Protein AF-A0A1E5SS23-F1 (afdb_monomer_lite)

Foldseek 3Di:
DPVVVVVVVVVVVVVVVVVVVVVVVVVVVVVVVVVLVVVLLVLLVVVLVQLVVQLVLLVVQLVLLVLLLVLLVQLLVCLVPPVVPQVSNLVSVCSNPVDNDAGDGDCVSVVVCVVVVSLVVNPPPVLSVLSCCLVVPLSVVLRVLSVVLVVLVVVLVVVCVVQADPVVSTGDPDDPPRSPVVSVSSVVSSVSSVVNSVSSVVSSVSSVVSSVVSVVVSVVD

Secondary structure (DSSP, 8-state):
--HHHHHHHHHHHHHHHHHHHHHHHHHHHHHHHHHHHHHHHHHHHHHHHHHHHHHHHHHHHHHHHHHHHHHHHHHHHHHHH-TT-HHHHHHHHHHHTT---------HHHHHHHHTSGGGG-S-HHHHHHHHHIIIIIIHHHHHHHHHHHHHHHHHHHHGGGTEETTTTEE----TTSHHHHHHHHHHHHHHHHHHHHHHHHHHHHHHHHHHHHHHHHHT-

pLDDT: mean 92.67, std 8.96, range [49.31, 98.75]

Sequence (221 aa):
MKSTKYLKYAVGEIFLVVIGILIALSINNWNTKNQFSKWEKQYLIDLENELSANLEQLQEVDSIQSLVGESLERTIAVLENDPENINELNLNYQIVQSQNPTFFPTSGVYETSLASGKIEEIKNNKLKYEIMNLYNRYFERTMYNGEVLDGVVEKIDWDILIYWDSRTQKFKPLKKAYGSELIKLMNYHLEQNQVYTQIVKTNITKLIELKSSVDQELNNT

Structure (mmCIF, N/CA/C/O backbone):
data_AF-A0A1E5SS23-F1
#
_entry.id   AF-A0A1E5SS23-F1
#
loop_
_atom_site.group_PDB
_atom_site.id
_atom_site.type_symbol
_atom_site.label_atom_id
_atom_site.label_alt_id
_atom_site.label_comp_id
_atom_site.label_asym_id
_atom_site.label_entity_id
_atom_site.label_seq_id
_atom_site.pdbx_PDB_ins_code
_atom_site.Cartn_x
_atom_site.Cartn_y
_atom_site.Cartn_z
_atom_site.occupancy
_atom_site.B_iso_or_equiv
_atom_site.auth_seq_id
_atom_site.auth_comp_id
_atom_site.auth_asym_id
_atom_site.auth_atom_id
_atom_site.pdbx_PDB_model_num
ATOM 1 N N . MET A 1 1 ? -64.565 6.644 52.091 1.00 50.31 1 MET A N 1
ATOM 2 C CA . MET A 1 1 ? -63.279 6.977 51.429 1.00 50.31 1 MET A CA 1
ATOM 3 C C . MET A 1 1 ? -62.298 5.807 51.566 1.00 50.31 1 MET A C 1
ATOM 5 O O . MET A 1 1 ? -61.609 5.714 52.569 1.00 50.31 1 MET A O 1
ATOM 9 N N . LYS A 1 2 ? -62.269 4.867 50.609 1.00 55.84 2 LYS A N 1
ATOM 10 C CA . LYS A 1 2 ? -61.259 3.778 50.542 1.00 55.84 2 LYS A CA 1
ATOM 11 C C . LYS A 1 2 ? -60.450 3.791 49.229 1.00 55.84 2 LYS A C 1
ATOM 13 O O . LYS A 1 2 ? -59.341 3.276 49.204 1.00 55.84 2 LYS A O 1
ATOM 18 N N . SER A 1 3 ? -60.952 4.457 48.184 1.00 61.38 3 SER A N 1
ATOM 19 C CA . SER A 1 3 ? -60.354 4.499 46.837 1.00 61.38 3 SER A CA 1
ATOM 20 C C . SER A 1 3 ? -59.002 5.238 46.771 1.00 61.38 3 SER A C 1
ATOM 22 O O . SER A 1 3 ? -58.051 4.755 46.164 1.00 61.38 3 SER A O 1
ATOM 24 N N . THR A 1 4 ? -58.842 6.348 47.498 1.00 66.94 4 THR A N 1
ATOM 25 C CA . THR A 1 4 ? -57.622 7.180 47.442 1.00 66.94 4 THR A CA 1
ATOM 26 C C . THR A 1 4 ? -56.384 6.514 48.045 1.00 66.94 4 THR A C 1
ATOM 28 O O . THR A 1 4 ? -55.263 6.906 47.732 1.00 66.94 4 THR A O 1
ATOM 31 N N . LYS A 1 5 ? -56.566 5.525 48.931 1.00 69.44 5 LYS A N 1
ATOM 32 C CA . LYS A 1 5 ? -55.454 4.821 49.581 1.00 69.44 5 LYS A CA 1
ATOM 33 C C . LYS A 1 5 ? -54.834 3.803 48.621 1.00 69.44 5 LYS A C 1
ATOM 35 O O . LYS A 1 5 ? -53.626 3.821 48.434 1.00 69.44 5 LYS A O 1
ATOM 40 N N . TYR A 1 6 ? -55.663 3.006 47.943 1.00 72.50 6 TYR A N 1
ATOM 41 C CA . TYR A 1 6 ? -55.221 2.038 46.931 1.00 72.50 6 TYR A CA 1
ATOM 42 C C . TYR A 1 6 ? -54.548 2.703 45.727 1.00 72.50 6 TYR A C 1
ATOM 44 O O . TYR A 1 6 ? -53.537 2.205 45.246 1.00 72.50 6 TYR A O 1
ATOM 52 N N . LEU A 1 7 ? -55.043 3.866 45.298 1.00 76.56 7 LEU A N 1
ATOM 53 C CA . LEU A 1 7 ? -54.474 4.598 44.164 1.00 76.56 7 LEU A CA 1
ATOM 54 C C . LEU A 1 7 ? -53.051 5.114 44.456 1.00 76.56 7 LEU A C 1
ATOM 56 O O . LEU A 1 7 ? -52.183 5.039 43.595 1.00 76.56 7 LEU A O 1
ATOM 60 N N . LYS A 1 8 ? -52.772 5.552 45.693 1.00 78.25 8 LYS A N 1
ATOM 61 C CA . LYS A 1 8 ? -51.415 5.942 46.123 1.00 78.25 8 LYS A CA 1
ATOM 62 C C . LYS A 1 8 ? -50.448 4.757 46.168 1.00 78.25 8 LYS A C 1
ATOM 64 O O . LYS A 1 8 ? -49.295 4.913 45.780 1.00 78.25 8 LYS A O 1
ATOM 69 N N . TYR A 1 9 ? -50.911 3.593 46.624 1.00 81.81 9 TYR A N 1
ATOM 70 C CA . TYR A 1 9 ? -50.083 2.384 46.661 1.00 81.81 9 TYR A CA 1
ATOM 71 C C . TYR A 1 9 ? -49.762 1.867 45.253 1.00 81.81 9 TYR A C 1
ATOM 73 O O . TYR A 1 9 ? -48.598 1.613 44.968 1.00 81.81 9 TYR A O 1
ATOM 81 N N . ALA A 1 10 ? -50.751 1.813 44.355 1.00 84.38 10 ALA A N 1
ATOM 82 C CA . ALA A 1 10 ? -50.545 1.383 42.970 1.00 84.38 10 ALA A CA 1
ATOM 83 C C . ALA A 1 10 ? -49.594 2.317 42.197 1.00 84.38 10 ALA A C 1
ATOM 85 O O . ALA A 1 10 ? -48.740 1.856 41.446 1.00 84.38 10 ALA A O 1
ATOM 86 N N . VAL A 1 11 ? -49.687 3.635 42.416 1.00 88.62 11 VAL A N 1
ATOM 87 C CA . VAL A 1 11 ? -48.742 4.601 41.830 1.00 88.62 11 VAL A CA 1
ATOM 88 C C . VAL A 1 11 ? -47.326 4.375 42.368 1.00 88.62 11 VAL A C 1
ATOM 90 O O . VAL A 1 11 ? -46.385 4.345 41.583 1.00 88.62 11 VAL A O 1
ATOM 93 N N . GLY A 1 12 ? -47.161 4.162 43.678 1.00 91.38 12 GLY A N 1
ATOM 94 C CA . GLY A 1 12 ? -45.852 3.867 44.273 1.00 91.38 12 GLY A CA 1
ATOM 95 C C . GLY A 1 12 ? -45.203 2.596 43.716 1.00 91.38 12 GLY A C 1
ATOM 96 O O . GLY A 1 12 ? -44.005 2.592 43.443 1.00 91.38 12 GLY A O 1
ATOM 97 N N . GLU A 1 13 ? -45.994 1.547 43.488 1.00 92.50 13 GLU A N 1
ATOM 98 C CA . GLU A 1 13 ? -45.530 0.291 42.890 1.00 92.50 13 GLU A CA 1
ATOM 99 C C . GLU A 1 13 ? -45.079 0.479 41.435 1.00 92.50 13 GLU A C 1
ATOM 101 O O . GLU A 1 13 ? -43.981 0.060 41.077 1.00 92.50 13 GLU A O 1
ATOM 106 N N . ILE A 1 14 ? -45.853 1.206 40.621 1.00 93.06 14 ILE A N 1
ATOM 107 C CA . ILE A 1 14 ? -45.460 1.548 39.244 1.00 93.06 14 ILE A CA 1
ATOM 108 C C . ILE A 1 14 ? -44.160 2.363 39.234 1.00 93.06 14 ILE A C 1
ATOM 110 O O . ILE A 1 14 ? -43.257 2.062 38.456 1.00 93.06 14 ILE A O 1
ATOM 114 N N . PHE A 1 15 ? -44.022 3.361 40.113 1.00 93.94 15 PHE A N 1
ATOM 115 C CA . PHE A 1 15 ? -42.790 4.151 40.219 1.00 93.94 15 PHE A CA 1
ATOM 116 C C . PHE A 1 15 ? -41.575 3.291 40.592 1.00 93.94 15 PHE A C 1
ATOM 118 O O . PHE A 1 15 ? -40.513 3.452 39.992 1.00 93.94 15 PHE A O 1
ATOM 125 N N . LEU A 1 16 ? -41.722 2.359 41.538 1.00 94.44 16 LEU A N 1
ATOM 126 C CA . LEU A 1 16 ? -40.650 1.432 41.917 1.00 94.44 16 LEU A CA 1
ATOM 127 C C . LEU A 1 16 ? -40.257 0.504 40.762 1.00 94.44 16 LEU A C 1
ATOM 129 O O . LEU A 1 16 ? -39.066 0.311 40.519 1.00 94.44 16 LEU A O 1
ATOM 133 N N . VAL A 1 17 ? -41.234 -0.021 40.016 1.00 95.06 17 VAL A N 1
ATOM 134 C CA . VAL A 1 17 ? -40.984 -0.847 38.825 1.00 95.06 17 VAL A CA 1
ATOM 135 C C . VAL A 1 17 ? -40.246 -0.046 37.750 1.00 95.06 17 VAL A C 1
ATOM 137 O O . VAL A 1 17 ? -39.250 -0.523 37.208 1.00 95.06 17 VAL A O 1
ATOM 140 N N . VAL A 1 18 ? -40.674 1.189 37.475 1.00 95.88 18 VAL A N 1
ATOM 141 C CA . VAL A 1 18 ? -40.021 2.068 36.491 1.00 95.88 18 VAL A CA 1
ATOM 142 C C . VAL A 1 18 ? -38.577 2.369 36.896 1.00 95.88 18 VAL A C 1
ATOM 144 O O . VAL A 1 18 ? -37.681 2.243 36.065 1.00 95.88 18 VAL A O 1
ATOM 147 N N . ILE A 1 19 ? -38.318 2.699 38.165 1.00 96.69 19 ILE A N 1
ATOM 148 C CA . ILE A 1 19 ? -36.952 2.915 38.670 1.00 96.69 19 ILE A CA 1
ATOM 149 C C . ILE A 1 19 ? -36.109 1.642 38.515 1.00 96.69 19 ILE A C 1
ATOM 151 O O . ILE A 1 19 ? -34.970 1.722 38.056 1.00 96.69 19 ILE A O 1
ATOM 155 N N . GLY A 1 20 ? -36.669 0.471 38.832 1.00 95.88 20 GLY A N 1
ATOM 156 C CA . GLY A 1 20 ? -35.995 -0.814 38.644 1.00 95.88 20 GLY A CA 1
ATOM 157 C C . GLY A 1 20 ? -35.582 -1.058 37.190 1.00 95.88 20 GLY A C 1
ATOM 158 O O . GLY A 1 20 ? -34.427 -1.393 36.926 1.00 95.88 20 GLY A O 1
ATOM 159 N N . ILE A 1 21 ? -36.490 -0.813 36.238 1.00 95.75 21 ILE A N 1
ATOM 160 C CA . ILE A 1 21 ? -36.216 -0.938 34.798 1.00 95.75 21 ILE A CA 1
ATOM 161 C C . ILE A 1 21 ? -35.135 0.059 34.358 1.00 95.75 21 ILE A C 1
ATOM 163 O O . ILE A 1 21 ? -34.208 -0.319 33.645 1.00 95.75 21 ILE A O 1
ATOM 167 N N . LEU A 1 22 ? -35.210 1.317 34.799 1.00 96.38 22 LEU A N 1
ATOM 168 C CA . LEU A 1 22 ? -34.230 2.346 34.438 1.00 96.38 22 LEU A CA 1
ATOM 169 C C . LEU A 1 22 ? -32.829 2.030 34.975 1.00 96.38 22 LEU A C 1
ATOM 171 O O . LEU A 1 22 ? -31.845 2.222 34.258 1.00 96.38 22 LEU A O 1
ATOM 175 N N . ILE A 1 23 ? -32.720 1.515 36.202 1.00 94.56 23 ILE A N 1
ATOM 176 C CA . ILE A 1 23 ? -31.440 1.077 36.774 1.00 94.56 23 ILE A CA 1
ATOM 177 C C . ILE A 1 23 ? -30.891 -0.115 35.983 1.00 94.56 23 ILE A C 1
ATOM 179 O O . ILE A 1 23 ? -29.721 -0.099 35.600 1.00 94.56 23 ILE A O 1
ATOM 183 N N . ALA A 1 24 ? -31.727 -1.112 35.679 1.00 94.00 24 ALA A N 1
ATOM 184 C CA . ALA A 1 24 ? -31.321 -2.275 34.890 1.00 94.00 24 ALA A CA 1
ATOM 185 C C . ALA A 1 24 ? -30.809 -1.872 33.494 1.00 94.00 24 ALA A C 1
ATOM 187 O O . ALA A 1 24 ? -29.728 -2.298 33.084 1.00 94.00 24 ALA A O 1
ATOM 188 N N . LEU A 1 25 ? -31.532 -0.986 32.800 1.00 94.06 25 LEU A N 1
ATOM 189 C CA . LEU A 1 25 ? -31.106 -0.421 31.517 1.00 94.06 25 LEU A CA 1
ATOM 190 C C . LEU A 1 25 ? -29.797 0.367 31.645 1.00 94.06 25 LEU A C 1
ATOM 192 O O . LEU A 1 25 ? -28.920 0.246 30.793 1.00 94.06 25 LEU A O 1
ATOM 196 N N . SER A 1 26 ? -29.628 1.137 32.720 1.00 89.81 26 SER A N 1
ATOM 197 C CA . SER A 1 26 ? -28.411 1.926 32.952 1.00 89.81 26 SER A CA 1
ATOM 198 C C . SER A 1 26 ? -27.180 1.041 33.159 1.00 89.81 26 SER A C 1
ATOM 200 O O . SER A 1 26 ? -26.135 1.299 32.561 1.00 89.81 26 SER A O 1
ATOM 202 N N . ILE A 1 27 ? -27.303 -0.030 33.949 1.00 92.81 27 ILE A N 1
ATOM 203 C CA . ILE A 1 27 ? -26.227 -1.009 34.164 1.00 92.81 27 ILE A CA 1
ATOM 204 C C . ILE A 1 27 ? -25.881 -1.719 32.851 1.00 92.81 27 ILE A C 1
ATOM 206 O O . ILE A 1 27 ? -24.702 -1.845 32.514 1.00 92.81 27 ILE A O 1
ATOM 210 N N . ASN A 1 28 ? -26.892 -2.130 32.079 1.00 92.38 28 ASN A N 1
ATOM 211 C CA . ASN A 1 28 ? -26.683 -2.771 30.782 1.00 92.38 28 ASN A CA 1
ATOM 212 C C . ASN A 1 28 ? -25.947 -1.847 29.795 1.00 92.38 28 ASN A C 1
ATOM 214 O O . ASN A 1 28 ? -24.981 -2.258 29.149 1.00 92.38 28 ASN A O 1
ATOM 218 N N . ASN A 1 29 ? -26.346 -0.574 29.734 1.00 91.88 29 ASN A N 1
ATOM 219 C CA . ASN A 1 29 ? -25.702 0.431 28.890 1.00 91.88 29 ASN A CA 1
ATOM 220 C C . ASN A 1 29 ? -24.248 0.689 29.312 1.00 91.88 29 ASN A C 1
ATOM 222 O O . ASN A 1 29 ? -23.375 0.821 28.455 1.00 91.88 29 ASN A O 1
ATOM 226 N N . TRP A 1 30 ? -23.964 0.742 30.616 1.00 92.56 30 TRP A N 1
ATOM 227 C CA . TRP A 1 30 ? -22.599 0.908 31.124 1.00 92.56 30 TRP A CA 1
ATOM 228 C C . TRP A 1 30 ? -21.707 -0.293 30.789 1.00 92.56 30 TRP A C 1
ATOM 230 O O . TRP A 1 30 ? -20.603 -0.113 30.275 1.00 92.56 30 TRP A O 1
ATOM 240 N N . ASN A 1 31 ? -22.199 -1.517 31.003 1.00 92.25 31 ASN A N 1
ATOM 241 C CA . ASN A 1 31 ? -21.464 -2.731 30.650 1.00 92.25 31 ASN A CA 1
ATOM 242 C C . ASN A 1 31 ? -21.162 -2.790 29.142 1.00 92.25 31 ASN A C 1
ATOM 244 O O . ASN A 1 31 ? -20.026 -3.050 28.753 1.00 92.25 31 ASN A O 1
ATOM 248 N N . THR A 1 32 ? -22.147 -2.460 28.300 1.00 91.06 32 THR A N 1
ATOM 249 C CA . THR A 1 32 ? -21.983 -2.410 26.836 1.00 91.06 32 THR A CA 1
ATOM 250 C C . THR A 1 32 ? -20.915 -1.392 26.426 1.00 91.06 32 THR A C 1
ATOM 252 O O . THR A 1 32 ? -20.002 -1.723 25.674 1.00 91.06 32 THR A O 1
ATOM 255 N N . LYS A 1 33 ? -20.944 -0.175 26.990 1.00 90.00 33 LYS A N 1
ATOM 256 C CA . LYS A 1 33 ? -19.921 0.858 26.730 1.00 90.00 33 LYS A CA 1
ATOM 257 C C . LYS A 1 33 ? -18.514 0.426 27.144 1.00 90.00 33 LYS A C 1
ATOM 259 O O . LYS A 1 33 ? -17.547 0.731 26.444 1.00 90.00 33 LYS A O 1
ATOM 264 N N . ASN A 1 34 ? -18.385 -0.284 28.264 1.00 91.75 34 ASN A N 1
ATOM 265 C CA . ASN A 1 34 ? -17.098 -0.810 28.718 1.00 91.75 34 ASN A CA 1
ATOM 266 C C . ASN A 1 34 ? -16.566 -1.909 27.794 1.00 91.75 34 ASN A C 1
ATOM 268 O O . ASN A 1 34 ? -15.377 -1.921 27.485 1.00 91.75 34 ASN A O 1
ATOM 272 N N . GLN A 1 35 ? -17.429 -2.825 27.350 1.00 93.44 35 GLN A N 1
ATOM 273 C CA . GLN A 1 35 ? -17.055 -3.869 26.393 1.00 93.44 35 GLN A CA 1
ATOM 274 C C . GLN A 1 35 ? -16.619 -3.264 25.058 1.00 93.44 35 GLN A C 1
ATOM 276 O O . GLN A 1 35 ? -15.577 -3.651 24.533 1.00 93.44 35 GLN A O 1
ATOM 281 N N . PHE A 1 36 ? -17.358 -2.268 24.564 1.00 94.06 36 PHE A N 1
ATOM 282 C CA . PHE A 1 36 ? -16.999 -1.559 23.343 1.00 94.06 36 PHE A CA 1
ATOM 283 C C . PHE A 1 36 ? -15.650 -0.846 23.467 1.00 94.06 36 PHE A C 1
ATOM 285 O O . PHE A 1 36 ? -14.795 -1.003 22.609 1.00 94.06 36 PHE A O 1
ATOM 292 N N . SER A 1 37 ? -15.407 -0.137 24.573 1.00 93.25 37 SER A N 1
ATOM 293 C CA . SER A 1 37 ? -14.143 0.592 24.768 1.00 93.25 37 SER A CA 1
ATOM 294 C C . SER A 1 37 ? -12.928 -0.347 24.825 1.00 93.25 37 SER A C 1
ATOM 296 O O . SER A 1 37 ? -11.851 0.003 24.354 1.00 93.25 37 SER A O 1
ATOM 298 N N . LYS A 1 38 ? -13.094 -1.564 25.364 1.00 95.25 38 LYS A N 1
ATOM 299 C CA . LYS A 1 38 ? -12.054 -2.606 25.314 1.00 95.25 38 LYS A CA 1
ATOM 300 C C . LYS A 1 38 ? -11.824 -3.119 23.894 1.00 95.25 38 LYS A C 1
ATOM 302 O O . LYS A 1 38 ? -10.678 -3.328 23.514 1.00 95.25 38 LYS A O 1
ATOM 307 N N . TRP A 1 39 ? -12.901 -3.327 23.137 1.00 96.38 39 TRP A N 1
ATOM 308 C CA . TRP A 1 39 ? -12.806 -3.722 21.735 1.00 96.38 39 TRP A CA 1
ATOM 309 C C . TRP A 1 39 ? -12.114 -2.643 20.896 1.00 96.38 39 TRP A C 1
ATOM 311 O O . TRP A 1 39 ? -11.196 -2.976 20.165 1.00 96.38 39 TRP A O 1
ATOM 321 N N . GLU A 1 40 ? -12.500 -1.374 21.048 1.00 96.50 40 GLU A N 1
ATOM 322 C CA . GLU A 1 40 ? -11.937 -0.227 20.321 1.00 96.50 40 GLU A CA 1
ATOM 323 C C . GLU A 1 40 ? -10.426 -0.124 20.562 1.00 96.50 40 GLU A C 1
ATOM 325 O O . GLU A 1 40 ? -9.655 -0.041 19.612 1.00 96.50 40 GLU A O 1
ATOM 330 N N . LYS A 1 41 ? -9.982 -0.249 21.820 1.00 96.56 41 LYS A N 1
ATOM 331 C CA . LYS A 1 41 ? -8.552 -0.256 22.155 1.00 96.56 41 LYS A CA 1
ATOM 332 C C . LYS A 1 41 ? -7.795 -1.417 21.507 1.00 96.56 41 LYS A C 1
ATOM 334 O O . LYS A 1 41 ? -6.719 -1.203 20.960 1.00 96.56 41 LYS A O 1
ATOM 339 N N . GLN A 1 42 ? -8.347 -2.631 21.558 1.00 97.81 42 GLN A N 1
ATOM 340 C CA . GLN A 1 42 ? -7.720 -3.791 20.916 1.00 97.81 42 GLN A CA 1
ATOM 341 C C . GLN A 1 42 ? -7.676 -3.629 19.392 1.00 97.81 42 GLN A C 1
ATOM 343 O O . GLN A 1 42 ? -6.639 -3.867 18.788 1.00 97.81 42 GLN A O 1
ATOM 348 N N . TYR A 1 43 ? -8.767 -3.154 18.791 1.00 97.94 43 TYR A N 1
ATOM 349 C CA . TYR A 1 43 ? -8.851 -2.869 17.363 1.00 97.94 43 TYR A CA 1
ATOM 350 C C . TYR A 1 43 ? -7.779 -1.870 16.921 1.00 97.94 43 TYR A C 1
ATOM 352 O O . TYR A 1 43 ? -7.113 -2.115 15.926 1.00 97.94 43 TYR A O 1
ATOM 360 N N . LEU A 1 44 ? -7.570 -0.780 17.665 1.00 98.19 44 LEU A N 1
ATOM 361 C CA . LEU A 1 44 ? -6.542 0.210 17.334 1.00 98.19 44 LEU A CA 1
ATOM 362 C C . LEU A 1 44 ? -5.115 -0.350 17.449 1.00 98.19 44 LEU A C 1
ATOM 364 O O . LEU A 1 44 ? -4.271 0.009 16.635 1.00 98.19 44 LEU A O 1
ATOM 368 N N . ILE A 1 45 ? -4.848 -1.249 18.404 1.00 98.38 45 ILE A N 1
ATOM 369 C CA . ILE A 1 45 ? -3.559 -1.961 18.502 1.00 98.38 45 ILE A CA 1
ATOM 370 C C . ILE A 1 45 ? -3.358 -2.884 17.295 1.00 98.38 45 ILE A C 1
ATOM 372 O O . ILE A 1 45 ? -2.297 -2.885 16.675 1.00 98.38 45 ILE A O 1
ATOM 376 N N . ASP A 1 46 ? -4.370 -3.676 16.948 1.00 98.44 46 ASP A N 1
ATOM 377 C CA . ASP A 1 46 ? -4.288 -4.602 15.816 1.00 98.44 46 ASP A CA 1
ATOM 378 C C . ASP A 1 46 ? -4.145 -3.827 14.493 1.00 98.44 46 ASP A C 1
ATOM 380 O O . ASP A 1 46 ? -3.354 -4.199 13.627 1.00 98.44 46 ASP A O 1
ATOM 384 N N . LEU A 1 47 ? -4.851 -2.698 14.373 1.00 98.56 47 LEU A N 1
ATOM 385 C CA . LEU A 1 47 ? -4.769 -1.791 13.235 1.00 98.56 47 LEU A CA 1
ATOM 386 C C . LEU A 1 47 ? -3.380 -1.157 13.124 1.00 98.56 47 LEU A C 1
ATOM 388 O O . LEU A 1 47 ? -2.856 -1.059 12.023 1.00 98.56 47 LEU A O 1
ATOM 392 N N . GLU A 1 48 ? -2.757 -0.743 14.229 1.00 98.38 48 GLU A N 1
ATOM 393 C CA . GLU A 1 48 ? -1.395 -0.193 14.212 1.00 98.38 48 GLU A CA 1
ATOM 394 C C . GLU A 1 48 ? -0.395 -1.184 13.601 1.00 98.38 48 GLU A C 1
ATOM 396 O O . GLU A 1 48 ? 0.393 -0.793 12.732 1.00 98.38 48 GLU A O 1
ATOM 401 N N . ASN A 1 49 ? -0.494 -2.464 13.977 1.00 98.38 49 ASN A N 1
ATOM 402 C CA . ASN A 1 49 ? 0.337 -3.533 13.425 1.00 98.38 49 ASN A CA 1
ATOM 403 C C . ASN A 1 49 ? 0.079 -3.736 11.924 1.00 98.38 49 ASN A C 1
ATOM 405 O O . ASN A 1 49 ? 1.024 -3.853 11.142 1.00 98.38 49 ASN A O 1
ATOM 409 N N . GLU A 1 50 ? -1.189 -3.739 11.503 1.00 98.62 50 GLU A N 1
ATOM 410 C CA . GLU A 1 50 ? -1.561 -3.838 10.087 1.00 98.62 50 GLU A CA 1
ATOM 411 C C . GLU A 1 50 ? -1.022 -2.649 9.273 1.00 98.62 50 GLU A C 1
ATOM 413 O O . GLU A 1 50 ? -0.439 -2.828 8.202 1.00 98.62 50 GLU A O 1
ATOM 418 N N . LEU A 1 51 ? -1.135 -1.429 9.803 1.00 98.69 51 LEU A N 1
ATOM 419 C CA . LEU A 1 51 ? -0.572 -0.232 9.182 1.00 98.69 51 LEU A CA 1
ATOM 420 C C . LEU A 1 51 ? 0.959 -0.302 9.105 1.00 98.69 51 LEU A C 1
ATOM 422 O O . LEU A 1 51 ? 1.525 0.114 8.098 1.00 98.69 51 LEU A O 1
ATOM 426 N N . SER A 1 52 ? 1.641 -0.833 10.124 1.00 98.56 52 SER A N 1
ATOM 427 C CA . SER A 1 52 ? 3.097 -1.048 10.095 1.00 98.56 52 SER A CA 1
ATOM 428 C C . SER A 1 52 ? 3.524 -1.979 8.962 1.00 98.56 52 SER A C 1
ATOM 430 O O . SER A 1 52 ? 4.417 -1.621 8.199 1.00 98.56 52 SER A O 1
ATOM 432 N N . ALA A 1 53 ? 2.851 -3.122 8.807 1.00 98.62 53 ALA A N 1
ATOM 433 C CA . ALA A 1 53 ? 3.140 -4.065 7.726 1.00 98.62 53 ALA A CA 1
ATOM 434 C C . ALA A 1 53 ? 2.910 -3.436 6.339 1.00 98.62 53 ALA A C 1
ATOM 436 O O . ALA A 1 53 ? 3.741 -3.558 5.441 1.00 98.62 53 ALA A O 1
ATOM 437 N N . ASN A 1 54 ? 1.815 -2.688 6.180 1.00 98.75 54 ASN A N 1
ATOM 438 C CA . ASN A 1 54 ? 1.520 -1.976 4.935 1.00 98.75 54 ASN A CA 1
ATOM 439 C C . ASN A 1 54 ? 2.540 -0.871 4.622 1.00 98.75 54 ASN A C 1
ATOM 441 O O . ASN A 1 54 ? 2.851 -0.629 3.456 1.00 98.75 54 ASN A O 1
ATOM 445 N N . LEU A 1 55 ? 3.067 -0.189 5.644 1.00 98.75 55 LEU A N 1
ATOM 446 C CA . LEU A 1 55 ? 4.103 0.827 5.466 1.00 98.75 55 LEU A CA 1
ATOM 447 C C . LEU A 1 55 ? 5.406 0.213 4.964 1.00 98.75 55 LEU A C 1
ATOM 449 O O . LEU A 1 55 ? 5.994 0.748 4.027 1.00 98.75 55 LEU A O 1
ATOM 453 N N . GLU A 1 56 ? 5.831 -0.895 5.570 1.00 98.69 56 GLU A N 1
ATOM 454 C CA . GLU A 1 56 ? 7.026 -1.632 5.158 1.00 98.69 56 GLU A CA 1
ATOM 455 C C . GLU A 1 56 ? 6.919 -2.059 3.688 1.00 98.69 56 GLU A C 1
ATOM 457 O O . GLU A 1 56 ? 7.804 -1.751 2.890 1.00 98.69 56 GLU A O 1
ATOM 462 N N . GLN A 1 57 ? 5.782 -2.645 3.299 1.00 98.56 57 GLN A N 1
ATOM 463 C CA . GLN A 1 57 ? 5.532 -3.040 1.914 1.00 98.56 57 GLN A CA 1
ATOM 464 C C . GLN A 1 57 ? 5.560 -1.844 0.951 1.00 98.56 57 GLN A C 1
ATOM 466 O O . GLN A 1 57 ? 6.194 -1.911 -0.100 1.00 98.56 57 GLN A O 1
ATOM 471 N N . LEU A 1 58 ? 4.894 -0.731 1.282 1.00 98.62 58 LEU A N 1
ATOM 472 C CA . LEU A 1 58 ? 4.906 0.461 0.425 1.00 98.62 58 LEU A CA 1
ATOM 473 C C . LEU A 1 58 ? 6.314 1.049 0.274 1.00 98.62 58 LEU A C 1
ATOM 475 O O . LEU A 1 58 ? 6.654 1.523 -0.807 1.00 98.62 58 LEU A O 1
ATOM 479 N N . GLN A 1 59 ? 7.127 1.030 1.332 1.00 98.62 59 GLN A N 1
ATOM 480 C CA . GLN A 1 59 ? 8.511 1.509 1.288 1.00 98.62 59 GLN A CA 1
ATOM 481 C C . GLN A 1 59 ? 9.405 0.611 0.427 1.00 98.62 59 GLN A C 1
ATOM 483 O O . GLN A 1 59 ? 10.232 1.120 -0.330 1.00 98.62 59 GLN A O 1
ATOM 488 N N . GLU A 1 60 ? 9.223 -0.708 0.503 1.00 98.31 60 GLU A N 1
ATOM 489 C CA . GLU A 1 60 ? 9.900 -1.658 -0.380 1.00 98.31 60 GLU A CA 1
ATOM 490 C C . GLU A 1 60 ? 9.516 -1.418 -1.848 1.00 98.31 60 GLU A C 1
ATOM 492 O O . GLU A 1 60 ? 10.394 -1.262 -2.702 1.00 98.31 60 GLU A O 1
ATOM 497 N N . VAL A 1 61 ? 8.213 -1.292 -2.125 1.00 98.56 61 VAL A N 1
ATOM 498 C CA . VAL A 1 61 ? 7.689 -0.969 -3.460 1.00 98.56 61 VAL A CA 1
ATOM 499 C C . VAL A 1 61 ? 8.272 0.349 -3.976 1.00 98.56 61 VAL A C 1
ATOM 501 O O . VAL A 1 61 ? 8.739 0.393 -5.111 1.00 98.56 61 VAL A O 1
ATOM 504 N N . ASP A 1 62 ? 8.287 1.415 -3.168 1.00 98.50 62 ASP A N 1
ATOM 505 C CA . ASP A 1 62 ? 8.829 2.723 -3.564 1.00 98.50 62 ASP A CA 1
ATOM 506 C C . ASP A 1 62 ? 10.315 2.651 -3.924 1.00 98.50 62 ASP A C 1
ATOM 508 O O . ASP A 1 62 ? 10.738 3.191 -4.949 1.00 98.50 62 ASP A O 1
ATOM 512 N N . SER A 1 63 ? 11.098 1.961 -3.092 1.00 98.06 63 SER A N 1
ATOM 513 C CA . SER A 1 63 ? 12.538 1.787 -3.280 1.00 98.06 63 SER A CA 1
ATOM 514 C C . SER A 1 63 ? 12.843 1.087 -4.605 1.00 98.06 63 SER A C 1
ATOM 516 O O . SER A 1 63 ? 13.618 1.591 -5.424 1.00 98.06 63 SER A O 1
ATOM 518 N N . ILE A 1 64 ? 12.183 -0.046 -4.855 1.00 98.06 64 ILE A N 1
ATOM 519 C CA . ILE A 1 64 ? 12.424 -0.854 -6.052 1.00 98.06 64 ILE A CA 1
ATOM 520 C C . ILE A 1 64 ? 11.899 -0.142 -7.299 1.00 98.06 64 ILE A C 1
ATOM 522 O O . ILE A 1 64 ? 12.620 -0.027 -8.288 1.00 98.06 64 ILE A O 1
ATOM 526 N N . GLN A 1 65 ? 10.679 0.396 -7.259 1.00 98.06 65 GLN A N 1
ATOM 527 C CA . GLN A 1 65 ? 10.092 1.056 -8.425 1.00 98.06 65 GLN A CA 1
ATOM 528 C C . GLN A 1 65 ? 10.808 2.365 -8.774 1.00 98.06 65 GLN A C 1
ATOM 530 O O . GLN A 1 65 ? 10.950 2.672 -9.956 1.00 98.06 65 GLN A O 1
ATOM 535 N N . SER A 1 66 ? 11.331 3.106 -7.790 1.00 98.12 66 SER A N 1
ATOM 536 C CA . SER A 1 66 ? 12.182 4.273 -8.062 1.00 98.12 66 SER A CA 1
ATOM 537 C C . SER A 1 66 ? 13.478 3.866 -8.776 1.00 98.12 66 SER A C 1
ATOM 539 O O . SER A 1 66 ? 13.869 4.507 -9.750 1.00 98.12 66 SER A O 1
ATOM 541 N N . LEU A 1 67 ? 14.109 2.762 -8.357 1.00 97.94 67 LEU A N 1
ATOM 542 C CA . LEU A 1 67 ? 15.304 2.226 -9.017 1.00 97.94 67 LEU A CA 1
ATOM 543 C C . LEU A 1 67 ? 15.015 1.751 -10.455 1.00 97.94 67 LEU A C 1
ATOM 545 O O . LEU A 1 67 ? 15.837 1.958 -11.355 1.00 97.94 67 LEU A O 1
ATOM 549 N N . VAL A 1 68 ? 13.852 1.134 -10.685 1.00 97.62 68 VAL A N 1
ATOM 550 C CA . VAL A 1 68 ? 13.383 0.757 -12.028 1.00 97.62 68 VAL A CA 1
ATOM 551 C C . VAL A 1 68 ? 13.202 2.000 -12.900 1.00 97.62 68 VAL A C 1
ATOM 553 O O . VAL A 1 68 ? 13.713 2.021 -14.019 1.00 97.62 68 VAL A O 1
ATOM 556 N N . GLY A 1 69 ? 12.563 3.054 -12.382 1.00 97.94 69 GLY A N 1
ATOM 557 C CA . GLY A 1 69 ? 12.396 4.332 -13.077 1.00 97.94 69 GLY A CA 1
ATOM 558 C C . GLY A 1 69 ? 13.730 4.951 -13.503 1.00 97.94 69 GLY A C 1
ATOM 559 O O . GLY A 1 69 ? 13.922 5.255 -14.680 1.00 97.94 69 GLY A O 1
ATOM 560 N N . GLU A 1 70 ? 14.705 5.034 -12.591 1.00 98.19 70 GLU A N 1
ATOM 561 C CA . GLU A 1 70 ? 16.057 5.517 -12.921 1.00 98.19 70 GLU A CA 1
ATOM 562 C C . GLU A 1 70 ? 16.739 4.665 -14.003 1.00 98.19 70 GLU A C 1
ATOM 564 O O . GLU A 1 70 ? 17.440 5.176 -14.880 1.00 98.19 70 GLU A O 1
ATOM 569 N N . SER A 1 71 ? 16.553 3.347 -13.946 1.00 97.69 71 SER A N 1
ATOM 570 C CA . SER A 1 71 ? 17.155 2.416 -14.904 1.00 97.69 71 SER A CA 1
ATOM 571 C C . SER A 1 71 ? 16.495 2.512 -16.281 1.00 97.69 71 SER A C 1
ATOM 573 O O . SER A 1 71 ? 17.179 2.397 -17.302 1.00 97.69 71 SER A O 1
ATOM 575 N N . LEU A 1 72 ? 15.188 2.781 -16.333 1.00 96.88 72 LEU A N 1
ATOM 576 C CA . LEU A 1 72 ? 14.461 3.085 -17.565 1.00 96.88 72 LEU A CA 1
ATOM 577 C C . LEU A 1 72 ? 14.958 4.390 -18.190 1.00 96.88 72 LEU A C 1
ATOM 579 O O . LEU A 1 72 ? 15.281 4.395 -19.376 1.00 96.88 72 LEU A O 1
ATOM 583 N N . GLU A 1 73 ? 15.106 5.459 -17.402 1.00 97.94 73 GLU A N 1
ATOM 584 C CA . GLU A 1 73 ? 15.657 6.742 -17.866 1.00 97.94 73 GLU A CA 1
ATOM 585 C C . GLU A 1 73 ? 17.056 6.573 -18.471 1.00 97.94 73 GLU A C 1
ATOM 587 O O . GLU A 1 73 ? 17.317 7.036 -19.584 1.00 97.94 73 GLU A O 1
ATOM 592 N N . ARG A 1 74 ? 17.944 5.840 -17.785 1.00 96.81 74 ARG A N 1
ATOM 593 C CA . ARG A 1 74 ? 19.287 5.527 -18.301 1.00 96.81 74 ARG A CA 1
ATOM 594 C C . ARG A 1 74 ? 19.227 4.686 -19.574 1.00 96.81 74 ARG A C 1
ATOM 596 O O . ARG A 1 74 ? 19.935 4.984 -20.531 1.00 96.81 74 ARG A O 1
ATOM 603 N N . THR A 1 75 ? 18.364 3.671 -19.622 1.00 94.31 75 THR A N 1
ATOM 604 C CA . THR A 1 75 ? 18.187 2.829 -20.817 1.00 94.31 75 THR A CA 1
ATOM 605 C C . THR A 1 75 ? 17.750 3.668 -22.019 1.00 94.31 75 THR A C 1
ATOM 607 O O . THR A 1 75 ? 18.338 3.548 -23.092 1.00 94.31 75 THR A O 1
ATOM 610 N N . ILE A 1 76 ? 16.765 4.553 -21.842 1.00 94.94 76 ILE A N 1
ATOM 611 C CA . ILE A 1 76 ? 16.284 5.466 -22.888 1.00 94.94 76 ILE A CA 1
ATOM 612 C C . ILE A 1 76 ? 17.411 6.396 -23.346 1.00 94.94 76 ILE A C 1
ATOM 614 O O . ILE A 1 76 ? 17.667 6.492 -24.545 1.00 94.94 76 ILE A O 1
ATOM 618 N N . ALA A 1 77 ? 18.140 7.009 -22.410 1.00 94.94 77 ALA A N 1
ATOM 619 C CA . ALA A 1 77 ? 19.241 7.912 -22.733 1.00 94.94 77 ALA A CA 1
ATOM 620 C C . ALA A 1 77 ? 20.342 7.225 -23.558 1.00 94.94 77 ALA A C 1
ATOM 622 O O . ALA A 1 77 ? 20.851 7.816 -24.513 1.00 94.94 77 ALA A O 1
ATOM 623 N N . VAL A 1 78 ? 20.692 5.975 -23.239 1.00 92.88 78 VAL A N 1
ATOM 624 C CA . VAL A 1 78 ? 21.669 5.206 -24.024 1.00 92.88 78 VAL A CA 1
ATOM 625 C C . VAL A 1 78 ? 21.111 4.873 -25.407 1.00 92.88 78 VAL A C 1
ATOM 627 O O . VAL A 1 78 ? 21.812 5.051 -26.398 1.00 92.88 78 VAL A O 1
ATOM 630 N N . LEU A 1 79 ? 19.844 4.461 -25.516 1.00 90.56 79 LEU A N 1
ATOM 631 C CA . LEU A 1 79 ? 19.213 4.179 -26.812 1.00 90.56 79 LEU A CA 1
ATOM 632 C C . LEU A 1 79 ? 19.174 5.401 -27.743 1.00 90.56 79 LEU A C 1
ATOM 634 O O . LEU A 1 79 ? 19.279 5.242 -28.960 1.00 90.56 79 LEU A O 1
ATOM 638 N N . GLU A 1 80 ? 19.015 6.601 -27.188 1.00 90.81 80 GLU A N 1
ATOM 639 C CA . GLU A 1 80 ? 18.950 7.853 -27.947 1.00 90.81 80 GLU A CA 1
ATOM 640 C C . GLU A 1 80 ? 20.328 8.379 -28.360 1.00 90.81 80 GLU A C 1
ATOM 642 O O . GLU A 1 80 ? 20.481 8.881 -29.475 1.00 90.81 80 GLU A O 1
ATOM 647 N N . ASN A 1 81 ? 21.325 8.269 -27.477 1.00 91.38 81 ASN A N 1
ATOM 648 C CA . ASN A 1 81 ? 22.611 8.950 -27.648 1.00 91.38 81 ASN A CA 1
ATOM 649 C C . ASN A 1 81 ? 23.757 8.018 -28.065 1.00 91.38 81 ASN A C 1
ATOM 651 O O . ASN A 1 81 ? 24.634 8.441 -28.816 1.00 91.38 81 ASN A O 1
ATOM 655 N N . ASP A 1 82 ? 23.759 6.769 -27.594 1.00 90.06 82 ASP A N 1
ATOM 656 C CA . ASP A 1 82 ? 24.827 5.794 -27.841 1.00 90.06 82 ASP A CA 1
ATOM 657 C C . ASP A 1 82 ? 24.296 4.340 -27.879 1.00 90.06 82 ASP A C 1
ATOM 659 O O . ASP A 1 82 ? 24.649 3.503 -27.044 1.00 90.06 82 ASP A O 1
ATOM 663 N N . PRO A 1 83 ? 23.429 3.991 -28.852 1.00 86.94 83 PRO A N 1
ATOM 664 C CA . PRO A 1 83 ? 22.795 2.671 -28.914 1.00 86.94 83 PRO A CA 1
ATOM 665 C C . PRO A 1 83 ? 23.777 1.517 -29.191 1.00 86.94 83 PRO A C 1
ATOM 667 O O . PRO A 1 83 ? 23.392 0.349 -29.113 1.00 86.94 83 PRO A O 1
ATOM 670 N N . GLU A 1 84 ? 25.034 1.814 -29.537 1.00 87.12 84 GLU A N 1
ATOM 671 C CA . GLU A 1 84 ? 26.096 0.816 -29.710 1.00 87.12 84 GLU A CA 1
ATOM 672 C C . GLU A 1 84 ? 26.736 0.411 -28.367 1.00 87.12 84 GLU A C 1
ATOM 674 O O . GLU A 1 84 ? 27.386 -0.637 -28.286 1.00 87.12 84 GLU A O 1
ATOM 679 N N . ASN A 1 85 ? 26.482 1.160 -27.286 1.00 90.31 85 ASN A N 1
ATOM 680 C CA . ASN A 1 85 ? 26.901 0.830 -25.926 1.00 90.31 85 ASN A CA 1
ATOM 681 C C . ASN A 1 85 ? 25.999 -0.245 -25.292 1.00 90.31 85 ASN A C 1
ATOM 683 O O . ASN A 1 85 ? 25.258 -0.046 -24.328 1.00 90.31 85 ASN A O 1
ATOM 687 N N . ILE A 1 86 ? 26.097 -1.450 -25.852 1.00 88.75 86 ILE A N 1
ATOM 688 C CA . ILE A 1 86 ? 25.323 -2.627 -25.443 1.00 88.75 86 ILE A CA 1
ATOM 689 C C . ILE A 1 86 ? 25.595 -3.014 -23.982 1.00 88.75 86 ILE A C 1
ATOM 691 O O . ILE A 1 86 ? 24.713 -3.551 -23.318 1.00 88.75 86 ILE A O 1
ATOM 695 N N . ASN A 1 87 ? 26.794 -2.747 -23.456 1.00 91.56 87 ASN A N 1
ATOM 696 C CA . ASN A 1 87 ? 27.115 -3.054 -22.061 1.00 91.56 87 ASN A CA 1
ATOM 697 C C . ASN A 1 87 ? 26.265 -2.224 -21.097 1.00 91.56 87 ASN A C 1
ATOM 699 O O . ASN A 1 87 ? 25.692 -2.784 -20.166 1.00 91.56 87 ASN A O 1
ATOM 703 N N . GLU A 1 88 ? 26.153 -0.919 -21.337 1.00 91.44 88 GLU A N 1
ATOM 704 C CA . GLU A 1 88 ? 25.344 -0.035 -20.502 1.00 91.44 88 GLU A CA 1
ATOM 705 C C . GLU A 1 88 ? 23.847 -0.325 -20.649 1.00 91.44 88 GLU A C 1
ATOM 707 O O . GLU A 1 88 ? 23.132 -0.364 -19.648 1.00 91.44 88 GLU A O 1
ATOM 712 N N . LEU A 1 89 ? 23.383 -0.644 -21.863 1.00 91.81 89 LEU A N 1
ATOM 713 C CA . LEU A 1 89 ? 22.013 -1.119 -22.076 1.00 91.81 89 LEU A CA 1
ATOM 714 C C . LEU A 1 89 ? 21.716 -2.383 -21.261 1.00 91.81 89 LEU A C 1
ATOM 716 O O . LEU A 1 89 ? 20.704 -2.444 -20.568 1.00 91.81 89 LEU A O 1
ATOM 720 N N . ASN A 1 90 ? 22.608 -3.377 -21.303 1.00 92.75 90 ASN A N 1
ATOM 721 C CA . ASN A 1 90 ? 22.427 -4.626 -20.562 1.00 92.75 90 ASN A CA 1
ATOM 722 C C . ASN A 1 90 ? 22.346 -4.388 -19.055 1.00 92.75 90 ASN A C 1
ATOM 724 O O . ASN A 1 90 ? 21.457 -4.932 -18.410 1.00 92.75 90 ASN A O 1
ATOM 728 N N . LEU A 1 91 ? 23.257 -3.581 -18.502 1.00 93.50 91 LEU A N 1
ATOM 729 C CA . LEU A 1 91 ? 23.304 -3.306 -17.066 1.00 93.50 91 LEU A CA 1
ATOM 730 C C . LEU A 1 91 ? 22.018 -2.641 -16.572 1.00 93.50 91 LEU A C 1
ATOM 732 O O . LEU A 1 91 ? 21.443 -3.087 -15.583 1.00 93.50 91 LEU A O 1
ATOM 736 N N . ASN A 1 92 ? 21.546 -1.606 -17.268 1.00 94.00 92 ASN A N 1
ATOM 737 C CA . ASN A 1 92 ? 20.340 -0.894 -16.852 1.00 94.00 92 ASN A CA 1
ATOM 738 C C . ASN A 1 92 ? 19.084 -1.751 -17.048 1.00 94.00 92 ASN A C 1
ATOM 740 O O . ASN A 1 92 ? 18.245 -1.835 -16.154 1.00 94.00 92 ASN A O 1
ATOM 744 N N . TYR A 1 93 ? 18.963 -2.452 -18.175 1.00 92.19 93 TYR A N 1
ATOM 745 C CA . TYR A 1 93 ? 17.759 -3.233 -18.449 1.00 92.19 93 TYR A CA 1
ATOM 746 C C . TYR A 1 93 ? 17.653 -4.515 -17.607 1.00 92.19 93 TYR A C 1
ATOM 748 O O . TYR A 1 93 ? 16.547 -4.956 -17.303 1.00 92.19 93 TYR A O 1
ATOM 756 N N . GLN A 1 94 ? 18.775 -5.075 -17.136 1.00 93.12 94 GLN A N 1
ATOM 757 C CA . GLN A 1 94 ? 18.756 -6.139 -16.120 1.00 93.12 94 GLN A CA 1
ATOM 758 C C . GLN A 1 94 ? 18.055 -5.696 -14.835 1.00 93.12 94 GLN A C 1
ATOM 760 O O . GLN A 1 94 ? 17.325 -6.486 -14.244 1.00 93.12 94 GLN A O 1
ATOM 765 N N . ILE A 1 95 ? 18.245 -4.441 -14.416 1.00 93.31 95 ILE A N 1
ATOM 766 C CA . ILE A 1 95 ? 17.575 -3.893 -13.232 1.00 93.31 95 ILE A CA 1
ATOM 767 C C . ILE A 1 95 ? 16.073 -3.772 -13.495 1.00 93.31 95 ILE A C 1
ATOM 769 O O . ILE A 1 95 ? 15.282 -4.228 -12.671 1.00 93.31 95 ILE A O 1
ATOM 773 N N . VAL A 1 96 ? 15.689 -3.254 -14.667 1.00 92.88 96 VAL A N 1
ATOM 774 C CA . VAL A 1 96 ? 14.281 -3.123 -15.086 1.00 92.88 96 VAL A CA 1
ATOM 775 C C . VAL A 1 96 ? 13.550 -4.470 -15.064 1.00 92.88 96 VAL A C 1
ATOM 777 O O . VAL A 1 96 ? 12.396 -4.522 -14.659 1.00 92.88 96 VAL A O 1
ATOM 780 N N . GLN A 1 97 ? 14.212 -5.562 -15.458 1.00 89.06 97 GLN A N 1
ATOM 781 C CA . GLN A 1 97 ? 13.615 -6.905 -15.460 1.00 89.06 97 GLN A CA 1
ATOM 782 C C . GLN A 1 97 ? 13.755 -7.673 -14.138 1.00 89.06 97 GLN A C 1
ATOM 784 O O . GLN A 1 97 ? 13.253 -8.791 -14.026 1.00 89.06 97 GLN A O 1
ATOM 789 N N . SER A 1 98 ? 14.487 -7.141 -13.158 1.00 86.69 98 SER A N 1
ATOM 790 C CA . SER A 1 98 ? 14.842 -7.917 -11.968 1.00 86.69 98 SER A CA 1
ATOM 791 C C . SER A 1 98 ? 13.639 -8.195 -11.070 1.00 86.69 98 SER A C 1
ATOM 793 O O . SER A 1 98 ? 13.473 -9.321 -10.600 1.00 86.69 98 SER A O 1
ATOM 795 N N . GLN A 1 99 ? 12.822 -7.170 -10.821 1.00 84.94 99 GLN A N 1
ATOM 796 C CA . GLN A 1 99 ? 11.660 -7.206 -9.942 1.00 84.94 99 GLN A CA 1
ATOM 797 C C . GLN A 1 99 ? 10.657 -6.132 -10.371 1.00 84.94 99 GLN A C 1
ATOM 799 O O . GLN A 1 99 ? 11.051 -5.038 -10.769 1.00 84.94 99 GLN A O 1
ATOM 804 N N . ASN A 1 100 ? 9.367 -6.431 -10.225 1.00 91.38 100 ASN A N 1
ATOM 805 C CA . ASN A 1 100 ? 8.280 -5.475 -10.428 1.00 91.38 100 ASN A CA 1
ATOM 806 C C . ASN A 1 100 ? 7.261 -5.592 -9.281 1.00 91.38 100 ASN A C 1
ATOM 808 O O . ASN A 1 100 ? 6.176 -6.134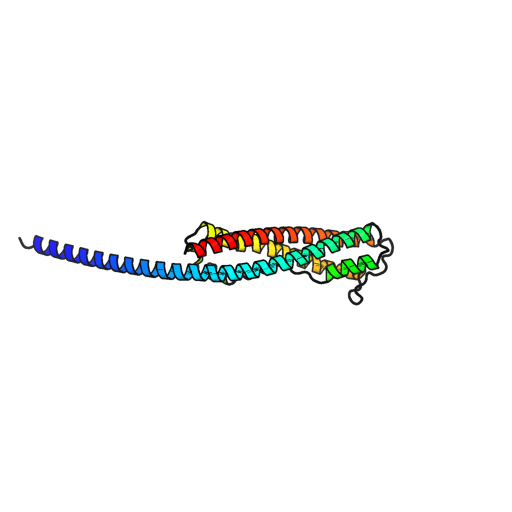 -9.475 1.00 91.38 100 ASN A O 1
ATOM 812 N N . PRO A 1 101 ? 7.617 -5.189 -8.049 1.00 95.50 101 PRO A N 1
ATOM 813 C CA . PRO A 1 101 ? 6.704 -5.299 -6.925 1.00 95.50 101 PRO A CA 1
ATOM 814 C C . PRO A 1 101 ? 5.589 -4.258 -7.043 1.00 95.50 101 PRO A C 1
ATOM 816 O O . PRO A 1 101 ? 5.838 -3.069 -7.275 1.00 95.50 101 PRO A O 1
ATOM 819 N N . THR A 1 102 ? 4.361 -4.708 -6.816 1.00 97.44 102 THR A N 1
ATOM 820 C CA . THR A 1 102 ? 3.176 -3.867 -6.658 1.00 97.44 102 THR A CA 1
ATOM 821 C C . THR A 1 102 ? 2.563 -4.067 -5.271 1.00 97.44 102 THR A C 1
ATOM 823 O O . THR A 1 102 ? 2.906 -4.994 -4.535 1.00 97.44 102 THR A O 1
ATOM 826 N N . PHE A 1 103 ? 1.740 -3.112 -4.843 1.00 98.19 103 PHE A N 1
ATOM 827 C CA . PHE A 1 103 ? 1.224 -3.053 -3.481 1.00 98.19 103 PHE A CA 1
ATOM 828 C C . PHE A 1 103 ? -0.015 -3.938 -3.322 1.00 98.19 103 PHE A C 1
ATOM 830 O O . PHE A 1 103 ? -1.013 -3.732 -4.011 1.00 98.19 103 PHE A O 1
ATOM 837 N N . PHE A 1 104 ? 0.034 -4.860 -2.359 1.00 96.75 104 PHE A N 1
ATOM 838 C CA . PHE A 1 104 ? -1.083 -5.719 -1.962 1.00 96.75 104 PHE A CA 1
ATOM 839 C C . PHE A 1 104 ? -1.290 -5.600 -0.447 1.00 96.75 104 PHE A C 1
ATOM 841 O O . PHE A 1 104 ? -0.584 -6.285 0.300 1.00 96.75 104 PHE A O 1
ATOM 848 N N . PRO A 1 105 ? -2.208 -4.731 0.015 1.00 97.00 105 PRO A N 1
ATOM 849 C CA . PRO A 1 105 ? -2.345 -4.406 1.425 1.00 97.00 105 PRO A CA 1
ATOM 850 C C . PRO A 1 105 ? -2.770 -5.613 2.259 1.00 97.00 105 PRO A C 1
ATOM 852 O O . PRO A 1 105 ? -3.608 -6.419 1.858 1.00 97.00 105 PRO A O 1
ATOM 855 N N . THR A 1 106 ? -2.273 -5.662 3.490 1.00 96.12 106 THR A N 1
ATOM 856 C CA . THR A 1 106 ? -2.925 -6.391 4.578 1.00 96.12 106 THR A CA 1
ATOM 857 C C . THR A 1 106 ? -4.107 -5.559 5.076 1.00 96.12 106 THR A C 1
ATOM 859 O O . THR A 1 106 ? -3.934 -4.403 5.460 1.00 96.12 106 THR A O 1
ATOM 862 N N . SER A 1 107 ? -5.307 -6.133 5.052 1.00 97.38 107 SER A N 1
ATOM 863 C CA . SER A 1 107 ? -6.563 -5.426 5.349 1.00 97.38 107 SER A CA 1
ATOM 864 C C . SER A 1 107 ? -7.493 -6.175 6.305 1.00 97.38 107 SER A C 1
ATOM 866 O O . SER A 1 107 ? -8.615 -5.732 6.546 1.00 97.38 107 SER A O 1
ATOM 868 N N . GLY A 1 108 ? -7.066 -7.314 6.858 1.00 98.06 108 GLY A N 1
ATOM 869 C CA . GLY A 1 108 ? -7.932 -8.210 7.625 1.00 98.06 108 GLY A CA 1
ATOM 870 C C . GLY A 1 108 ? -8.548 -7.573 8.876 1.00 98.06 108 GLY A C 1
ATOM 871 O O . GLY A 1 108 ? -9.711 -7.845 9.192 1.00 98.06 108 GLY A O 1
ATOM 872 N N . VAL A 1 109 ? -7.810 -6.709 9.578 1.00 98.12 109 VAL A N 1
ATOM 873 C CA . VAL A 1 109 ? -8.305 -5.985 10.760 1.00 98.12 109 VAL A CA 1
ATOM 874 C C . VAL A 1 109 ? -9.375 -4.980 10.345 1.00 98.12 109 VAL A C 1
ATOM 876 O O . VAL A 1 109 ? -10.485 -4.988 10.894 1.00 98.12 109 VAL A O 1
ATOM 879 N N . TYR A 1 110 ? -9.069 -4.156 9.340 1.00 98.44 110 TYR A N 1
ATOM 880 C CA . TYR A 1 110 ? -10.011 -3.196 8.779 1.00 98.44 110 TYR A CA 1
ATOM 881 C C . TYR A 1 110 ? -11.282 -3.883 8.254 1.00 98.44 110 TYR A C 1
ATOM 883 O O . TYR A 1 110 ? -12.388 -3.559 8.696 1.00 98.44 110 TYR A O 1
ATOM 891 N N . GLU A 1 111 ? -11.142 -4.889 7.393 1.00 98.19 111 GLU A N 1
ATOM 892 C CA . GLU A 1 111 ? -12.252 -5.626 6.784 1.00 98.19 111 GLU A CA 1
ATOM 893 C C . GLU A 1 111 ? -13.142 -6.305 7.821 1.00 98.19 111 GLU A C 1
ATOM 895 O O . GLU A 1 111 ? -14.366 -6.224 7.733 1.00 98.19 111 GLU A O 1
ATOM 900 N N . THR A 1 112 ? -12.558 -6.923 8.851 1.00 98.00 112 THR A N 1
ATOM 901 C CA . THR A 1 112 ? -13.335 -7.560 9.924 1.00 98.00 112 THR A CA 1
ATOM 902 C C . THR A 1 112 ? -14.156 -6.526 10.701 1.00 98.00 112 THR A C 1
ATOM 904 O O . THR A 1 112 ? -15.321 -6.767 11.043 1.00 98.00 112 THR A O 1
ATOM 907 N N . SER A 1 113 ? -13.582 -5.351 10.979 1.00 97.62 113 SER A N 1
ATOM 908 C CA . SER A 1 113 ? -14.295 -4.265 11.666 1.00 97.62 113 SER A CA 1
ATOM 909 C C . SER A 1 113 ? -15.427 -3.674 10.817 1.00 97.62 113 SER A C 1
ATOM 911 O O . SER A 1 113 ? -16.501 -3.378 11.350 1.00 97.62 113 SER A O 1
ATOM 913 N N . LEU A 1 114 ? -15.216 -3.574 9.502 1.00 97.12 114 LEU A N 1
ATOM 914 C CA . LEU A 1 114 ? -16.202 -3.102 8.537 1.00 97.12 114 LEU A CA 1
ATOM 915 C C . LEU A 1 114 ? -17.342 -4.116 8.379 1.00 97.12 114 LEU A C 1
ATOM 917 O O . LEU A 1 114 ? -18.508 -3.763 8.533 1.00 97.12 114 LEU A O 1
ATOM 921 N N . ALA A 1 115 ? -17.012 -5.391 8.158 1.00 97.31 115 ALA A N 1
ATOM 922 C CA . ALA A 1 115 ? -17.979 -6.471 7.964 1.00 97.31 115 ALA A CA 1
ATOM 923 C C . ALA A 1 115 ? -18.844 -6.724 9.207 1.00 97.31 115 ALA A C 1
ATOM 925 O O . ALA A 1 115 ? -20.019 -7.069 9.093 1.00 97.31 115 ALA A O 1
ATOM 926 N N . SER A 1 116 ? -18.282 -6.531 10.404 1.00 96.19 116 SER A N 1
ATOM 927 C CA . SER A 1 116 ? -19.033 -6.631 11.661 1.00 96.19 116 SER A CA 1
ATOM 928 C C . SER A 1 116 ? -19.849 -5.379 12.000 1.00 96.19 116 SER A C 1
ATOM 930 O O . SER A 1 116 ? -20.601 -5.401 12.973 1.00 96.19 116 SER A O 1
ATOM 932 N N . GLY A 1 117 ? -19.696 -4.284 11.247 1.00 96.19 117 GLY A N 1
ATOM 933 C CA . GLY A 1 117 ? -20.332 -2.990 11.513 1.00 96.19 117 GLY A CA 1
ATOM 934 C C . GLY A 1 117 ? -19.765 -2.236 12.720 1.00 96.19 117 GLY A C 1
ATOM 935 O O . GLY A 1 117 ? -20.143 -1.091 12.956 1.00 96.19 117 GLY A O 1
ATOM 936 N N . LYS A 1 118 ? -18.829 -2.831 13.470 1.00 94.94 118 LYS A N 1
ATOM 937 C CA . LYS A 1 118 ? -18.259 -2.228 14.683 1.00 94.94 118 LYS A CA 1
ATOM 938 C C . LYS A 1 118 ? -17.444 -0.971 14.403 1.00 94.94 118 LYS A C 1
ATOM 940 O O . LYS A 1 118 ? -17.319 -0.127 15.286 1.00 94.94 118 LYS A O 1
ATOM 945 N N . ILE A 1 119 ? -16.918 -0.826 13.185 1.00 95.00 119 ILE A N 1
ATOM 946 C CA . ILE A 1 119 ? -16.212 0.391 12.770 1.00 95.00 119 ILE A CA 1
ATOM 947 C C . ILE A 1 119 ? -17.089 1.645 12.923 1.00 95.00 119 ILE A C 1
ATOM 949 O O . ILE A 1 119 ? -16.574 2.720 13.215 1.00 95.00 119 ILE A O 1
ATOM 953 N N . GLU A 1 120 ? -18.417 1.517 12.808 1.00 94.44 120 GLU A N 1
ATOM 954 C CA . GLU A 1 120 ? -19.343 2.646 12.946 1.00 94.44 120 GLU A CA 1
ATOM 955 C C . GLU A 1 120 ? -19.462 3.172 14.376 1.00 94.44 120 GLU A C 1
ATOM 957 O O . GLU A 1 120 ? -19.815 4.338 14.572 1.00 94.44 120 GLU A O 1
ATOM 962 N N . GLU A 1 121 ? -19.141 2.334 15.360 1.00 92.81 121 GLU A N 1
ATOM 963 C CA . GLU A 1 121 ? -19.227 2.654 16.782 1.00 92.81 121 GLU A CA 1
ATOM 964 C C . GLU A 1 121 ? -17.971 3.377 17.311 1.00 92.81 121 GLU A C 1
ATOM 966 O O . GLU A 1 121 ? -17.992 3.868 18.442 1.00 92.81 121 GLU A O 1
ATOM 971 N N . ILE A 1 122 ? -16.894 3.475 16.512 1.00 94.50 122 ILE A N 1
ATOM 972 C CA . ILE A 1 122 ? -15.660 4.197 16.877 1.00 94.50 122 ILE A CA 1
ATOM 973 C C . ILE A 1 122 ? -16.009 5.633 17.274 1.00 94.50 122 ILE A C 1
ATOM 975 O O . ILE A 1 122 ? -16.629 6.378 16.510 1.00 94.50 122 ILE A O 1
ATOM 979 N N . LYS A 1 123 ? -15.592 6.039 18.478 1.00 92.44 123 LYS A N 1
ATOM 980 C CA . LYS A 1 123 ? -16.027 7.314 19.075 1.00 92.44 123 LYS A CA 1
ATOM 981 C C . LYS A 1 123 ? -15.421 8.510 18.359 1.00 92.44 123 LYS A C 1
ATOM 983 O O . LYS A 1 123 ? -16.088 9.531 18.167 1.00 92.44 123 LYS A O 1
ATOM 988 N N . ASN A 1 124 ? -14.153 8.396 17.975 1.00 96.19 124 ASN A N 1
ATOM 989 C CA . ASN A 1 124 ? -13.462 9.434 17.232 1.00 96.19 124 ASN A CA 1
ATOM 990 C C . ASN A 1 124 ? -13.858 9.367 15.749 1.00 96.19 124 ASN A C 1
ATOM 992 O O . ASN A 1 124 ? -13.231 8.687 14.938 1.00 96.19 124 ASN A O 1
ATOM 996 N N . ASN A 1 125 ? -14.902 10.119 15.387 1.00 96.19 125 ASN A N 1
ATOM 997 C CA . ASN A 1 125 ? -15.385 10.195 14.007 1.00 96.19 125 ASN A CA 1
ATOM 998 C C . ASN A 1 125 ? -14.296 10.621 13.015 1.00 96.19 125 ASN A C 1
ATOM 1000 O O . ASN A 1 125 ? -14.285 10.130 11.891 1.00 96.19 125 ASN A O 1
ATOM 1004 N N . LYS A 1 126 ? -13.389 11.526 13.409 1.00 97.12 126 LYS A N 1
ATOM 1005 C CA . LYS A 1 126 ? -12.297 11.966 12.535 1.00 97.12 126 LYS A CA 1
ATOM 1006 C C . LYS A 1 126 ? -11.378 10.786 12.210 1.00 97.12 126 LYS A C 1
ATOM 1008 O O . LYS A 1 126 ? -11.170 10.512 11.033 1.00 97.12 126 LYS A O 1
ATOM 1013 N N . LEU A 1 127 ? -10.922 10.063 13.235 1.00 97.69 127 LEU A N 1
ATOM 1014 C CA . LEU A 1 127 ? -10.084 8.875 13.066 1.00 97.69 127 LEU A CA 1
ATOM 1015 C C . LEU A 1 127 ? -10.795 7.807 12.227 1.00 97.69 127 LEU A C 1
ATOM 1017 O O . LEU A 1 127 ? -10.211 7.278 11.289 1.00 97.69 127 LEU A O 1
ATOM 1021 N N . LYS A 1 128 ? -12.081 7.543 12.499 1.00 97.81 128 LYS A N 1
ATOM 1022 C CA . LYS A 1 128 ? -12.899 6.621 11.696 1.00 97.81 128 LYS A CA 1
ATOM 1023 C C . LYS A 1 128 ? -12.848 6.969 10.205 1.00 97.81 128 LYS A C 1
ATOM 1025 O O . LYS A 1 128 ? -12.583 6.098 9.380 1.00 97.81 128 LYS A O 1
ATOM 1030 N N . TYR A 1 129 ? -13.068 8.238 9.852 1.00 98.00 129 TYR A N 1
ATOM 1031 C CA . TYR A 1 129 ? -13.009 8.676 8.456 1.00 98.00 129 TYR A CA 1
ATOM 1032 C C . TYR A 1 129 ? -11.603 8.579 7.862 1.00 98.00 129 TYR A C 1
ATOM 1034 O O . TYR A 1 129 ? -11.476 8.226 6.693 1.00 98.00 129 TYR A O 1
ATOM 1042 N N . GLU A 1 130 ? -10.555 8.875 8.631 1.00 98.38 130 GLU A N 1
ATOM 1043 C CA . GLU A 1 130 ? -9.168 8.731 8.175 1.00 98.38 130 GLU A CA 1
ATOM 1044 C C . GLU A 1 130 ? -8.831 7.269 7.859 1.00 98.38 130 GLU A C 1
ATOM 1046 O O . GLU A 1 130 ? -8.284 7.004 6.787 1.00 98.38 130 GLU A O 1
ATOM 1051 N N . ILE A 1 131 ? -9.247 6.329 8.718 1.00 98.56 131 ILE A N 1
ATOM 1052 C CA . ILE A 1 131 ? -9.125 4.884 8.481 1.00 98.56 131 ILE A CA 1
ATOM 1053 C C . ILE A 1 131 ? -9.846 4.514 7.184 1.00 98.56 131 ILE A C 1
ATOM 1055 O O . ILE A 1 131 ? -9.219 4.044 6.240 1.00 98.56 131 ILE A O 1
ATOM 1059 N N . MET A 1 132 ? -11.151 4.783 7.089 1.00 98.12 132 MET A N 1
ATOM 1060 C CA . MET A 1 132 ? -11.944 4.399 5.914 1.00 98.12 132 MET A CA 1
ATOM 1061 C C . MET A 1 132 ? -11.401 5.004 4.614 1.00 98.12 132 MET A C 1
ATOM 1063 O O . MET A 1 132 ? -11.430 4.359 3.570 1.00 98.12 132 MET A O 1
ATOM 1067 N N . ASN A 1 133 ? -10.901 6.240 4.659 1.00 98.12 133 ASN A N 1
ATOM 1068 C CA . ASN A 1 133 ? -10.336 6.915 3.496 1.00 98.12 133 ASN A CA 1
ATOM 1069 C C . ASN A 1 133 ? -8.985 6.317 3.077 1.00 98.12 133 ASN A C 1
ATOM 1071 O O . ASN A 1 133 ? -8.704 6.255 1.881 1.00 98.12 133 ASN A O 1
ATOM 1075 N N . LEU A 1 134 ? -8.150 5.867 4.022 1.00 98.56 134 LEU A N 1
ATOM 1076 C CA . LEU A 1 134 ? -6.910 5.162 3.690 1.00 98.56 134 LEU A CA 1
ATOM 1077 C C . LEU A 1 134 ? -7.212 3.898 2.880 1.00 98.56 134 LEU A C 1
ATOM 1079 O O . LEU A 1 134 ? -6.739 3.780 1.752 1.00 98.56 134 LEU A O 1
ATOM 1083 N N . TYR A 1 135 ? -8.065 3.020 3.403 1.00 98.44 135 TYR A N 1
ATOM 1084 C CA . TYR A 1 135 ? -8.362 1.741 2.759 1.00 98.44 135 TYR A CA 1
ATOM 1085 C C . TYR A 1 135 ? -9.192 1.917 1.481 1.00 98.44 135 TYR A C 1
ATOM 1087 O O . TYR A 1 135 ? -8.745 1.539 0.406 1.00 98.44 135 TYR A O 1
ATOM 1095 N N . ASN A 1 136 ? -10.349 2.582 1.548 1.00 97.50 136 ASN A N 1
ATOM 1096 C CA . ASN A 1 136 ? -11.301 2.606 0.426 1.00 97.50 136 ASN A CA 1
ATOM 1097 C C . ASN A 1 136 ? -10.922 3.565 -0.712 1.00 97.50 136 ASN A C 1
ATOM 1099 O O . ASN A 1 136 ? -11.609 3.611 -1.732 1.00 97.50 136 ASN A O 1
ATOM 1103 N N . ARG A 1 137 ? -9.903 4.414 -0.531 1.00 97.62 137 ARG A N 1
ATOM 1104 C CA . ARG A 1 137 ? -9.503 5.392 -1.552 1.00 97.62 137 ARG A CA 1
ATOM 1105 C C . ARG A 1 137 ? -8.023 5.331 -1.864 1.00 97.62 137 ARG A C 1
ATOM 1107 O O . ARG A 1 137 ? -7.674 5.238 -3.037 1.00 97.62 137 ARG A O 1
ATOM 1114 N N . TYR A 1 138 ? -7.159 5.463 -0.863 1.00 98.38 138 TYR A N 1
ATOM 1115 C CA . TYR A 1 138 ? -5.721 5.535 -1.113 1.00 98.38 138 TYR A CA 1
ATOM 1116 C C . TYR A 1 138 ? -5.156 4.160 -1.498 1.00 98.38 138 TYR A C 1
ATOM 1118 O O . TYR A 1 138 ? -4.529 4.052 -2.556 1.00 98.38 138 TYR A O 1
ATOM 1126 N N . PHE A 1 139 ? -5.459 3.111 -0.729 1.00 98.44 139 PHE A N 1
ATOM 1127 C CA . PHE A 1 139 ? -5.029 1.747 -1.046 1.00 98.44 139 PHE A CA 1
ATOM 1128 C C . PHE A 1 139 ? -5.665 1.245 -2.341 1.00 98.44 139 PHE A C 1
ATOM 1130 O O . PHE A 1 139 ? -4.923 0.866 -3.240 1.00 98.44 139 PHE A O 1
ATOM 1137 N N . GLU A 1 140 ? -6.984 1.381 -2.503 1.00 97.94 140 GLU A N 1
ATOM 1138 C CA . GLU A 1 140 ? -7.687 1.057 -3.759 1.00 97.94 140 GLU A CA 1
ATOM 1139 C C . GLU A 1 140 ? -7.043 1.722 -4.986 1.00 97.94 140 GLU A C 1
ATOM 1141 O O . GLU A 1 140 ? -6.768 1.080 -6.001 1.00 97.94 140 GLU A O 1
ATOM 1146 N N . ARG A 1 141 ? -6.724 3.023 -4.900 1.00 97.62 141 ARG A N 1
ATOM 1147 C CA . ARG A 1 141 ? -6.061 3.732 -6.002 1.00 97.62 141 ARG A CA 1
ATOM 1148 C C . ARG A 1 141 ? -4.670 3.172 -6.279 1.00 97.62 141 ARG A C 1
ATOM 1150 O O . ARG A 1 141 ? -4.278 3.114 -7.443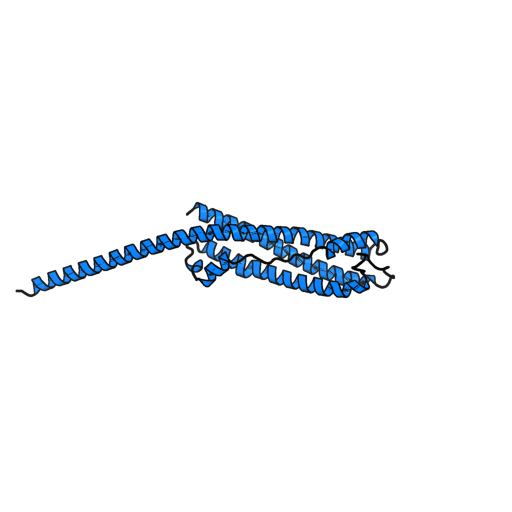 1.00 97.62 141 ARG A O 1
ATOM 1157 N N . THR A 1 142 ? -3.922 2.813 -5.244 1.00 98.38 142 THR A N 1
ATOM 1158 C CA . THR A 1 142 ? -2.572 2.254 -5.388 1.00 98.38 142 THR A CA 1
ATOM 1159 C C . THR A 1 142 ? -2.630 0.882 -6.033 1.00 98.38 142 THR A C 1
ATOM 1161 O O . THR A 1 142 ? -1.967 0.690 -7.042 1.00 98.38 142 THR A O 1
ATOM 1164 N N . MET A 1 143 ? -3.486 -0.012 -5.535 1.00 98.25 143 MET A N 1
ATOM 1165 C CA . MET A 1 143 ? -3.688 -1.347 -6.102 1.00 98.25 143 MET A CA 1
ATOM 1166 C C . MET A 1 143 ? -4.074 -1.274 -7.578 1.00 98.25 143 MET A C 1
ATOM 1168 O O . MET A 1 143 ? -3.398 -1.865 -8.410 1.00 98.25 143 MET A O 1
ATOM 1172 N N . TYR A 1 144 ? -5.065 -0.447 -7.927 1.00 98.19 144 TYR A N 1
ATOM 1173 C CA . TYR A 1 144 ? -5.473 -0.263 -9.321 1.00 98.19 144 TYR A CA 1
ATOM 1174 C C . TYR A 1 144 ? -4.315 0.189 -10.229 1.00 98.19 144 TYR A C 1
ATOM 1176 O O . TYR A 1 144 ? -4.171 -0.298 -11.345 1.00 98.19 144 TYR A O 1
ATOM 1184 N N . ASN A 1 145 ? -3.474 1.131 -9.780 1.00 98.19 145 ASN A N 1
ATOM 1185 C CA . ASN A 1 145 ? -2.332 1.571 -10.595 1.00 98.19 145 ASN A CA 1
ATOM 1186 C C . ASN A 1 145 ? -1.190 0.541 -10.599 1.00 98.19 145 ASN A C 1
ATOM 1188 O O . ASN A 1 145 ? -0.431 0.508 -11.562 1.00 98.19 145 ASN A O 1
ATOM 1192 N N . GLY A 1 146 ? -1.101 -0.306 -9.571 1.00 98.19 146 GLY A N 1
ATOM 1193 C CA . GLY A 1 146 ? -0.236 -1.482 -9.555 1.00 98.19 146 GLY A CA 1
ATOM 1194 C C . GLY A 1 146 ? -0.653 -2.486 -10.627 1.00 98.19 146 GLY A C 1
ATOM 1195 O O . GLY A 1 146 ? 0.165 -2.840 -11.462 1.00 98.19 146 GLY A O 1
ATOM 1196 N N . GLU A 1 147 ? -1.939 -2.835 -10.703 1.00 97.81 147 GLU A N 1
ATOM 1197 C CA . GLU A 1 147 ? -2.471 -3.724 -11.750 1.00 97.81 147 GLU A CA 1
ATOM 1198 C C . GLU A 1 147 ? -2.234 -3.171 -13.165 1.00 97.81 147 GLU A C 1
ATOM 1200 O O . GLU A 1 147 ? -1.894 -3.915 -14.086 1.00 97.81 147 GLU A O 1
ATOM 1205 N N . VAL A 1 148 ? -2.379 -1.852 -13.350 1.00 97.19 148 VAL A N 1
ATOM 1206 C CA . VAL A 1 148 ? -2.046 -1.191 -14.622 1.00 97.19 148 VAL A CA 1
ATOM 1207 C C . VAL A 1 148 ? -0.562 -1.358 -14.954 1.00 97.19 148 VAL A C 1
ATOM 1209 O O . VAL A 1 148 ? -0.238 -1.690 -16.094 1.00 97.19 148 VAL A O 1
ATOM 1212 N N . LEU A 1 149 ? 0.332 -1.143 -13.984 1.00 97.25 149 LEU A N 1
ATOM 1213 C CA . LEU A 1 149 ? 1.771 -1.322 -14.174 1.00 97.25 149 LEU A CA 1
ATOM 1214 C C . LEU A 1 149 ? 2.122 -2.786 -14.477 1.00 97.25 149 LEU A C 1
ATOM 1216 O O . LEU A 1 149 ? 2.879 -3.040 -15.410 1.00 97.25 149 LEU A O 1
ATOM 1220 N N . ASP A 1 150 ? 1.523 -3.740 -13.767 1.00 96.50 150 ASP A N 1
ATOM 1221 C CA . ASP A 1 150 ? 1.718 -5.175 -13.999 1.00 96.50 150 ASP A CA 1
ATOM 1222 C C . ASP A 1 150 ? 1.316 -5.568 -15.427 1.00 96.50 150 ASP A C 1
ATOM 1224 O O . ASP A 1 150 ? 2.079 -6.236 -16.127 1.00 96.50 150 ASP A O 1
ATOM 1228 N N . GLY A 1 151 ? 0.175 -5.071 -15.917 1.00 95.25 151 GLY A N 1
ATOM 1229 C CA . GLY A 1 151 ? -0.254 -5.301 -17.300 1.00 95.25 151 GLY A CA 1
ATOM 1230 C C . GLY A 1 151 ? 0.664 -4.656 -18.348 1.00 95.25 151 GLY A C 1
ATOM 1231 O O . GLY A 1 151 ? 0.832 -5.187 -19.450 1.00 95.25 151 GLY A O 1
ATOM 1232 N N . VAL A 1 152 ? 1.285 -3.518 -18.024 1.00 93.12 152 VAL A N 1
ATOM 1233 C CA . VAL A 1 152 ? 2.283 -2.864 -18.888 1.00 93.12 152 VAL A CA 1
ATOM 1234 C C . VAL A 1 152 ? 3.549 -3.707 -18.967 1.00 93.12 152 VAL A C 1
ATOM 1236 O O . VAL A 1 152 ? 4.036 -3.956 -20.071 1.00 93.12 152 VAL A O 1
ATOM 1239 N N . VAL A 1 153 ? 4.055 -4.165 -17.821 1.00 92.00 153 VAL A N 1
ATOM 1240 C CA . VAL A 1 153 ? 5.252 -5.008 -17.739 1.00 92.00 153 VAL A CA 1
ATOM 1241 C C . VAL A 1 153 ? 5.030 -6.324 -18.472 1.00 92.00 153 VAL A C 1
ATOM 1243 O O . VAL A 1 153 ? 5.841 -6.665 -19.328 1.00 92.00 153 VAL A O 1
ATOM 1246 N N . GLU A 1 154 ? 3.892 -6.991 -18.260 1.00 91.19 154 GLU A N 1
ATOM 1247 C CA . GLU A 1 154 ? 3.556 -8.231 -18.969 1.00 91.19 154 GLU A CA 1
ATOM 1248 C C . GLU A 1 154 ? 3.579 -8.034 -20.491 1.00 91.19 154 GLU A C 1
ATOM 1250 O O . GLU A 1 154 ? 4.162 -8.833 -21.226 1.00 91.19 154 GLU A O 1
ATOM 1255 N N . LYS A 1 155 ? 2.985 -6.944 -20.991 1.00 89.62 155 LYS A N 1
ATOM 1256 C CA . LYS A 1 155 ? 3.000 -6.642 -22.426 1.00 89.62 155 LYS A CA 1
ATOM 1257 C C . LYS A 1 155 ? 4.420 -6.387 -22.941 1.00 89.62 155 LYS A C 1
ATOM 1259 O O . LYS A 1 155 ? 4.790 -6.892 -24.003 1.00 89.62 155 LYS A O 1
ATOM 1264 N N . ILE A 1 156 ? 5.210 -5.608 -22.205 1.00 89.50 156 ILE A N 1
ATOM 1265 C CA . ILE A 1 156 ? 6.591 -5.279 -22.577 1.00 89.50 156 ILE A CA 1
ATOM 1266 C C . ILE A 1 156 ? 7.472 -6.525 -22.575 1.00 89.50 156 ILE A C 1
ATOM 1268 O O . ILE A 1 156 ? 8.306 -6.658 -23.468 1.00 89.50 156 ILE A O 1
ATOM 1272 N N . ASP A 1 157 ? 7.269 -7.450 -21.641 1.00 87.81 157 ASP A N 1
ATOM 1273 C CA . ASP A 1 157 ? 8.027 -8.697 -21.561 1.00 87.81 157 ASP A CA 1
ATOM 1274 C C . ASP A 1 157 ? 7.888 -9.548 -22.826 1.00 87.81 157 ASP A C 1
ATOM 1276 O O . ASP A 1 157 ? 8.840 -10.226 -23.215 1.00 87.81 157 ASP A O 1
ATOM 1280 N N . TRP A 1 158 ? 6.751 -9.471 -23.524 1.00 87.50 158 TRP A N 1
ATOM 1281 C CA . TRP A 1 158 ? 6.580 -10.104 -24.832 1.00 87.50 158 TRP A CA 1
ATOM 1282 C C . TRP A 1 158 ? 7.243 -9.307 -25.958 1.00 87.50 158 TRP A C 1
ATOM 1284 O O . TRP A 1 158 ? 8.005 -9.870 -26.752 1.00 87.50 158 TRP A O 1
ATOM 1294 N N . ASP A 1 159 ? 6.985 -7.999 -26.020 1.00 88.50 159 ASP A N 1
ATOM 1295 C CA . ASP A 1 159 ? 7.456 -7.132 -27.106 1.00 88.50 159 ASP A CA 1
ATOM 1296 C C . ASP A 1 159 ? 8.991 -6.974 -27.097 1.00 88.50 159 ASP A C 1
ATOM 1298 O O . ASP A 1 159 ? 9.634 -6.870 -28.151 1.00 88.50 159 ASP A O 1
ATOM 1302 N N . ILE A 1 160 ? 9.617 -7.032 -25.915 1.00 88.62 160 ILE A N 1
ATOM 1303 C CA . ILE A 1 160 ? 11.063 -6.881 -25.764 1.00 88.62 160 ILE A CA 1
ATOM 1304 C C . ILE A 1 160 ? 11.847 -8.076 -26.310 1.00 88.62 160 ILE A C 1
ATOM 1306 O O . ILE A 1 160 ? 13.006 -7.912 -26.689 1.00 88.62 160 ILE A O 1
ATOM 1310 N N . LEU A 1 161 ? 11.257 -9.269 -26.436 1.00 88.31 161 LEU A N 1
ATOM 1311 C CA . LEU A 1 161 ? 11.978 -10.476 -26.880 1.00 88.31 161 LEU A CA 1
ATOM 1312 C C . LEU A 1 161 ? 12.571 -10.345 -28.288 1.00 88.31 161 LEU A C 1
ATOM 1314 O O . LEU A 1 161 ? 13.465 -11.107 -28.672 1.00 88.31 161 LEU A O 1
ATOM 1318 N N . ILE A 1 162 ? 12.111 -9.372 -29.077 1.00 88.69 162 ILE A N 1
ATOM 1319 C CA . ILE A 1 162 ? 12.711 -9.010 -30.363 1.00 88.69 162 ILE A CA 1
ATOM 1320 C C . ILE A 1 162 ? 14.114 -8.421 -30.155 1.00 88.69 162 ILE A C 1
ATOM 1322 O O . ILE A 1 162 ? 15.032 -8.782 -30.895 1.00 88.69 162 ILE A O 1
ATOM 1326 N N . TYR A 1 163 ? 14.297 -7.607 -29.115 1.00 88.44 163 TYR A N 1
ATOM 1327 C CA . TYR A 1 163 ? 15.503 -6.836 -28.801 1.00 88.44 163 TYR A CA 1
ATOM 1328 C C . TYR A 1 163 ? 16.382 -7.484 -27.727 1.00 88.44 163 TYR A C 1
ATOM 1330 O O . TYR A 1 163 ? 17.597 -7.326 -27.769 1.00 88.44 163 TYR A O 1
ATOM 1338 N N . TRP A 1 164 ? 15.794 -8.236 -26.799 1.00 88.69 164 TRP A N 1
ATOM 1339 C CA . TRP A 1 164 ? 16.433 -8.788 -25.606 1.00 88.69 164 TRP A CA 1
ATOM 1340 C C . TRP A 1 164 ? 16.411 -10.321 -25.614 1.00 88.69 164 TRP A C 1
ATOM 1342 O O . TRP A 1 164 ? 15.385 -10.930 -25.911 1.00 88.69 164 TRP A O 1
ATOM 1352 N N . ASP A 1 165 ? 17.540 -10.968 -25.303 1.00 89.75 165 ASP A N 1
ATOM 1353 C CA . ASP A 1 165 ? 17.583 -12.408 -25.011 1.00 89.75 165 ASP A CA 1
ATOM 1354 C C . ASP A 1 165 ? 17.604 -12.620 -23.493 1.00 89.75 165 ASP A C 1
ATOM 1356 O O . ASP A 1 165 ? 18.652 -12.497 -22.850 1.00 89.75 165 ASP A O 1
ATOM 1360 N N . SER A 1 166 ? 16.447 -12.993 -22.942 1.00 86.00 166 SER A N 1
ATOM 1361 C CA . SER A 1 166 ? 16.232 -13.225 -21.509 1.00 86.00 166 SER A CA 1
ATOM 1362 C C . SER A 1 166 ? 17.088 -14.350 -20.922 1.00 86.00 166 SER A C 1
ATOM 1364 O O . SER A 1 166 ? 17.391 -14.325 -19.732 1.00 86.00 166 SER A O 1
ATOM 1366 N N . ARG A 1 167 ? 17.553 -15.310 -21.734 1.00 87.69 167 ARG A N 1
ATOM 1367 C CA . ARG A 1 167 ? 18.417 -16.409 -21.262 1.00 87.69 167 ARG A CA 1
ATOM 1368 C C . ARG A 1 167 ? 19.839 -15.934 -21.019 1.00 87.69 167 ARG A C 1
ATOM 1370 O O . ARG A 1 167 ? 20.513 -16.428 -20.123 1.00 87.69 167 ARG A O 1
ATOM 1377 N N . THR A 1 168 ? 20.307 -15.011 -21.854 1.00 91.56 168 THR A N 1
ATOM 1378 C CA . THR A 1 168 ? 21.660 -14.446 -21.738 1.00 91.56 168 THR A CA 1
ATOM 1379 C C . THR A 1 168 ? 21.693 -13.122 -20.987 1.00 91.56 168 THR A C 1
ATOM 1381 O O . THR A 1 168 ? 22.783 -12.657 -20.663 1.00 91.56 168 THR A O 1
ATOM 1384 N N . GLN A 1 169 ? 20.518 -12.540 -20.724 1.00 89.44 169 GLN A N 1
ATOM 1385 C CA . GLN A 1 169 ? 20.322 -11.197 -20.187 1.00 89.44 169 GLN A CA 1
ATOM 1386 C C . GLN A 1 169 ? 21.102 -10.136 -20.974 1.00 89.44 169 GLN A C 1
ATOM 1388 O O . GLN A 1 169 ? 21.870 -9.352 -20.404 1.00 89.44 169 GLN A O 1
ATOM 1393 N N . LYS A 1 170 ? 20.956 -10.161 -22.307 1.00 90.94 170 LYS A N 1
ATOM 1394 C CA . LYS A 1 170 ? 21.647 -9.239 -23.216 1.00 90.94 170 LYS A CA 1
ATOM 1395 C C . LYS A 1 170 ? 20.754 -8.753 -24.348 1.00 90.94 170 LYS A C 1
ATOM 1397 O O . LYS A 1 170 ? 19.988 -9.525 -24.928 1.00 90.94 170 LYS A O 1
ATOM 1402 N N . PHE A 1 171 ? 20.946 -7.498 -24.736 1.00 89.56 171 PHE A N 1
ATOM 1403 C CA . PHE A 1 171 ? 20.431 -6.950 -25.977 1.00 89.56 171 PHE A CA 1
ATOM 1404 C C . PHE A 1 171 ? 21.102 -7.613 -27.176 1.00 89.56 171 PHE A C 1
ATOM 1406 O O . PHE A 1 171 ? 22.317 -7.828 -27.225 1.00 89.56 171 PHE A O 1
ATOM 1413 N N . LYS A 1 172 ? 20.283 -7.915 -28.178 1.00 86.62 172 LYS A N 1
ATOM 1414 C CA . LYS A 1 172 ? 20.734 -8.306 -29.507 1.00 86.62 172 LYS A CA 1
ATOM 1415 C C . LYS A 1 172 ? 21.337 -7.083 -30.208 1.00 86.62 172 LYS A C 1
ATOM 1417 O O . LYS A 1 172 ? 20.933 -5.959 -29.914 1.00 86.62 172 LYS A O 1
ATOM 1422 N N . PRO A 1 173 ? 22.252 -7.274 -31.175 1.00 77.88 173 PRO A N 1
ATOM 1423 C CA . PRO A 1 173 ? 22.811 -6.165 -31.940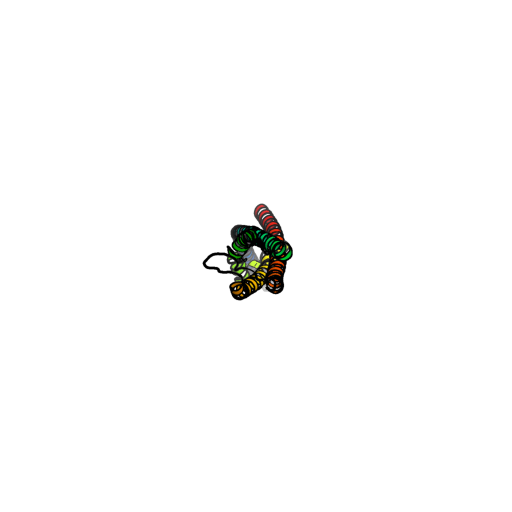 1.00 77.88 173 PRO A CA 1
ATOM 1424 C C . PRO A 1 173 ? 21.708 -5.308 -32.577 1.00 77.88 173 PRO A C 1
ATOM 1426 O O . PRO A 1 173 ? 20.982 -5.763 -33.467 1.00 77.88 173 PRO A O 1
ATOM 1429 N N . LEU A 1 174 ? 21.591 -4.062 -32.120 1.00 72.31 174 LEU A N 1
ATOM 1430 C CA . LEU A 1 174 ? 20.594 -3.109 -32.589 1.00 72.31 174 LEU A CA 1
ATOM 1431 C C . LEU A 1 174 ? 21.016 -2.606 -33.977 1.00 72.31 174 LEU A C 1
ATOM 1433 O O . LEU A 1 174 ? 21.763 -1.641 -34.113 1.00 72.31 174 LEU A O 1
ATOM 1437 N N . LYS A 1 175 ? 20.579 -3.270 -35.057 1.00 62.91 175 LYS A N 1
ATOM 1438 C CA . LYS A 1 175 ? 20.744 -2.691 -36.404 1.00 62.91 175 LYS A CA 1
ATOM 1439 C C . LYS A 1 175 ? 20.006 -1.341 -36.436 1.00 62.91 175 LYS A C 1
ATOM 1441 O O . LYS A 1 175 ? 18.885 -1.244 -35.954 1.00 62.91 175 LYS A O 1
ATOM 1446 N N . LYS A 1 176 ? 20.626 -0.320 -37.033 1.00 54.50 176 LYS A N 1
ATOM 1447 C CA . LYS A 1 176 ? 20.282 1.125 -37.038 1.00 54.50 176 LYS A CA 1
ATOM 1448 C C . LYS A 1 176 ? 18.805 1.566 -37.216 1.00 54.50 176 LYS A C 1
ATOM 1450 O O . LYS A 1 176 ? 18.535 2.752 -37.107 1.00 54.50 176 LYS A O 1
ATOM 1455 N N . ALA A 1 177 ? 17.860 0.668 -37.503 1.00 49.31 177 ALA A N 1
ATOM 1456 C CA . ALA A 1 177 ? 16.441 0.957 -37.748 1.00 49.31 177 ALA A CA 1
ATOM 1457 C C . ALA A 1 177 ? 15.486 0.517 -36.612 1.00 49.31 177 ALA A C 1
ATOM 1459 O O . ALA A 1 177 ? 14.276 0.655 -36.754 1.00 49.31 177 ALA A O 1
ATOM 1460 N N . TYR A 1 178 ? 16.006 -0.012 -35.498 1.00 58.56 178 TYR A N 1
ATOM 1461 C CA . TYR A 1 178 ? 15.208 -0.661 -34.446 1.00 58.56 178 TYR A CA 1
ATOM 1462 C C . TYR A 1 178 ? 15.032 0.159 -33.151 1.00 58.56 178 TYR A C 1
ATOM 1464 O O . TYR A 1 178 ? 14.286 -0.262 -32.271 1.00 58.56 178 TYR A O 1
ATOM 1472 N N . GLY A 1 179 ? 15.678 1.326 -33.035 1.00 66.94 179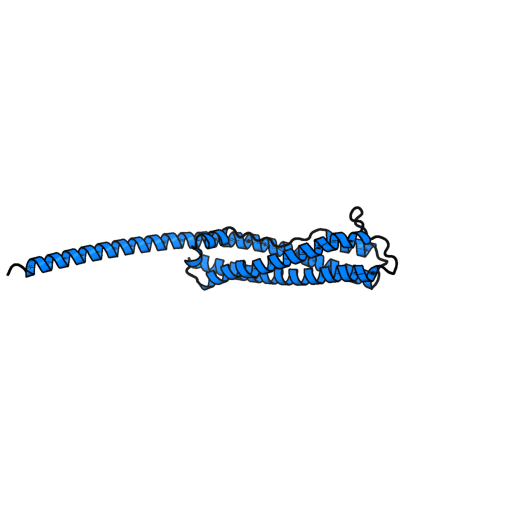 GLY A N 1
ATOM 1473 C CA . GLY A 1 179 ? 15.673 2.132 -31.806 1.00 66.94 179 GLY A CA 1
ATOM 1474 C C . GLY A 1 179 ? 14.345 2.828 -31.495 1.00 66.94 179 GLY A C 1
ATOM 1475 O O . GLY A 1 179 ? 13.959 2.892 -30.337 1.00 66.94 179 GLY A O 1
ATOM 1476 N N . SER A 1 180 ? 13.599 3.303 -32.499 1.00 79.81 180 SER A N 1
ATOM 1477 C CA . SER A 1 180 ? 12.420 4.152 -32.256 1.00 79.81 180 SER A CA 1
ATOM 1478 C C . SER A 1 180 ? 11.260 3.426 -31.574 1.00 79.81 180 SER A C 1
ATOM 1480 O O . SER A 1 180 ? 10.586 4.021 -30.740 1.00 79.81 180 SER A O 1
ATOM 1482 N N . GLU A 1 181 ? 11.025 2.153 -31.892 1.00 87.31 181 GLU A N 1
ATOM 1483 C CA . GLU A 1 181 ? 9.945 1.381 -31.265 1.00 87.31 181 GLU A CA 1
ATOM 1484 C C . GLU A 1 181 ? 10.332 0.903 -29.861 1.00 87.31 181 GLU A C 1
ATOM 1486 O O . GLU A 1 181 ? 9.532 1.004 -28.935 1.00 87.31 181 GLU A O 1
ATOM 1491 N N . LEU A 1 182 ? 11.591 0.492 -29.669 1.00 89.12 182 LEU A N 1
ATOM 1492 C CA . LEU A 1 182 ? 12.123 0.153 -28.349 1.00 89.12 182 LEU A CA 1
ATOM 1493 C C . LEU A 1 182 ? 12.091 1.363 -27.402 1.00 89.12 182 LEU A C 1
ATOM 1495 O O . LEU A 1 182 ? 11.648 1.241 -26.265 1.00 89.12 182 LEU A O 1
ATOM 1499 N N . ILE A 1 183 ? 12.485 2.545 -27.883 1.00 91.56 183 ILE A N 1
ATOM 1500 C CA . ILE A 1 183 ? 12.407 3.796 -27.116 1.00 91.56 183 ILE A CA 1
ATOM 1501 C C . ILE A 1 183 ? 10.956 4.108 -26.725 1.00 91.56 183 ILE A C 1
ATOM 1503 O O . ILE A 1 183 ? 10.715 4.503 -25.588 1.00 91.56 183 ILE A O 1
ATOM 1507 N N . LYS A 1 184 ? 9.969 3.907 -27.611 1.00 92.50 184 LYS A N 1
ATOM 1508 C CA . LYS A 1 184 ? 8.548 4.092 -27.254 1.00 92.50 184 LYS A CA 1
ATOM 1509 C C . LYS A 1 184 ? 8.096 3.126 -26.160 1.00 92.50 184 LYS A C 1
ATOM 1511 O O . LYS A 1 184 ? 7.408 3.559 -25.243 1.00 92.50 184 LYS A O 1
ATOM 1516 N N . LEU A 1 185 ? 8.486 1.851 -26.243 1.00 92.81 185 LEU A N 1
ATOM 1517 C CA . LEU A 1 185 ? 8.171 0.854 -25.215 1.00 92.81 185 LEU A CA 1
ATOM 1518 C C . LEU A 1 185 ? 8.766 1.252 -23.858 1.00 92.81 185 LEU A C 1
ATOM 1520 O O . LEU A 1 185 ? 8.058 1.237 -22.854 1.00 92.81 185 LEU A O 1
ATOM 1524 N N . MET A 1 186 ? 10.039 1.662 -23.832 1.00 94.12 186 MET A N 1
ATOM 1525 C CA . MET A 1 186 ? 10.705 2.089 -22.596 1.00 94.12 186 MET A CA 1
ATOM 1526 C C . MET A 1 186 ? 10.095 3.374 -22.023 1.00 94.12 186 MET A C 1
ATOM 1528 O O . MET A 1 186 ? 9.881 3.451 -20.818 1.00 94.12 186 MET A O 1
ATOM 1532 N N . ASN A 1 187 ? 9.758 4.355 -22.867 1.00 96.19 187 ASN A N 1
ATOM 1533 C CA . ASN A 1 187 ? 9.083 5.579 -22.426 1.00 96.19 187 ASN A CA 1
ATOM 1534 C C . ASN A 1 187 ? 7.694 5.293 -21.849 1.00 96.19 187 ASN A C 1
ATOM 1536 O O . ASN A 1 187 ? 7.334 5.857 -20.822 1.00 96.19 187 ASN A O 1
ATOM 1540 N N . TYR A 1 188 ? 6.928 4.400 -22.480 1.00 96.06 188 TYR A N 1
ATOM 1541 C CA . TYR A 1 188 ? 5.624 4.005 -21.958 1.00 96.06 188 TYR A CA 1
ATOM 1542 C C . TYR A 1 188 ? 5.751 3.327 -20.590 1.00 96.06 188 TYR A C 1
ATOM 1544 O O . TYR A 1 188 ? 5.008 3.668 -19.674 1.00 96.06 188 TYR A O 1
ATOM 1552 N N . HIS A 1 189 ? 6.732 2.432 -20.418 1.00 96.38 189 HIS A N 1
ATOM 1553 C CA . HIS A 1 189 ? 7.029 1.844 -19.109 1.00 96.38 189 HIS A CA 1
ATOM 1554 C C . HIS A 1 189 ? 7.368 2.923 -18.076 1.00 96.38 189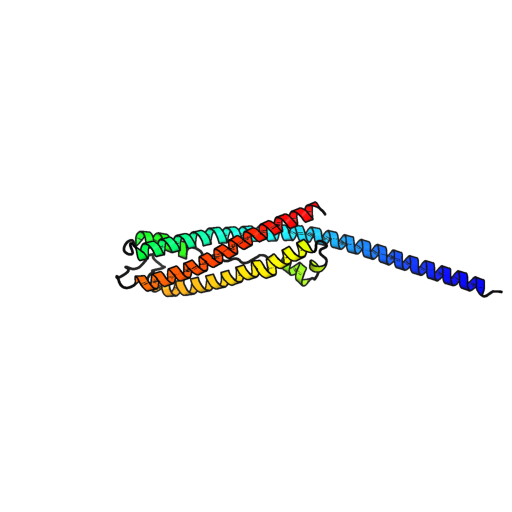 HIS A C 1
ATOM 1556 O O . HIS A 1 189 ? 6.791 2.942 -16.991 1.00 96.38 189 HIS A O 1
ATOM 1562 N N . LEU A 1 190 ? 8.271 3.842 -18.429 1.00 97.69 190 LEU A N 1
ATOM 1563 C CA . LEU A 1 190 ? 8.719 4.908 -17.541 1.00 97.69 190 LEU A CA 1
ATOM 1564 C C . LEU A 1 190 ? 7.552 5.788 -17.089 1.00 97.69 190 LEU A C 1
ATOM 1566 O O . LEU A 1 190 ? 7.434 6.069 -15.901 1.00 97.69 190 LEU A O 1
ATOM 1570 N N . GLU A 1 191 ? 6.662 6.171 -18.003 1.00 97.81 191 GLU A N 1
ATOM 1571 C CA . GLU A 1 191 ? 5.488 6.981 -17.676 1.00 97.81 191 GLU A CA 1
ATOM 1572 C C . GLU A 1 191 ? 4.591 6.279 -16.645 1.00 97.81 191 GLU A C 1
ATOM 1574 O O . GLU A 1 191 ? 4.199 6.887 -15.647 1.00 97.81 191 GLU A O 1
ATOM 1579 N N . GLN A 1 192 ? 4.301 4.987 -16.836 1.00 97.88 192 GLN A N 1
ATOM 1580 C CA . GLN A 1 192 ? 3.457 4.240 -15.897 1.00 97.88 192 GLN A CA 1
ATOM 1581 C C . GLN A 1 192 ? 4.155 4.014 -14.549 1.00 97.88 192 GLN A C 1
ATOM 1583 O O . GLN A 1 192 ? 3.530 4.175 -13.499 1.00 97.88 192 GLN A O 1
ATOM 1588 N N . ASN A 1 193 ? 5.458 3.726 -14.556 1.00 97.94 193 ASN A N 1
ATOM 1589 C CA . ASN A 1 193 ? 6.268 3.616 -13.344 1.00 97.94 193 ASN A CA 1
ATOM 1590 C C . ASN A 1 193 ? 6.296 4.942 -12.553 1.00 97.94 193 ASN A C 1
ATOM 1592 O O . ASN A 1 193 ? 6.097 4.940 -11.337 1.00 97.94 193 ASN A O 1
ATOM 1596 N N . GLN A 1 194 ? 6.460 6.088 -13.221 1.00 98.12 194 GLN A N 1
ATOM 1597 C CA . GLN A 1 194 ? 6.450 7.410 -12.582 1.00 98.12 194 GLN A CA 1
ATOM 1598 C C . GLN A 1 194 ? 5.079 7.754 -11.981 1.00 98.12 194 GLN A C 1
ATOM 1600 O O . GLN A 1 194 ? 4.995 8.261 -10.859 1.00 98.12 194 GLN A O 1
ATOM 1605 N N . VAL A 1 195 ? 3.987 7.442 -12.689 1.00 98.25 195 VAL A N 1
ATOM 1606 C CA . VAL A 1 195 ? 2.626 7.598 -12.149 1.00 98.25 195 VAL A CA 1
ATOM 1607 C C . VAL A 1 195 ? 2.446 6.739 -10.898 1.00 98.25 195 VAL A C 1
ATOM 1609 O O . VAL A 1 195 ? 1.959 7.228 -9.874 1.00 98.25 195 VAL A O 1
ATOM 1612 N N . TYR A 1 196 ? 2.864 5.475 -10.957 1.00 98.62 196 TYR A N 1
ATOM 1613 C CA . TYR A 1 196 ? 2.714 4.538 -9.853 1.00 98.62 196 TYR A CA 1
ATOM 1614 C C . TYR A 1 196 ? 3.545 4.938 -8.625 1.00 98.62 196 TYR A C 1
ATOM 1616 O O . TYR A 1 196 ? 2.995 5.063 -7.529 1.00 98.62 196 TYR A O 1
ATOM 1624 N N . THR A 1 197 ? 4.834 5.242 -8.796 1.00 98.25 197 THR A N 1
ATOM 1625 C CA . THR A 1 197 ? 5.724 5.678 -7.701 1.00 98.25 197 THR A CA 1
ATOM 1626 C C . THR A 1 197 ? 5.214 6.944 -7.011 1.00 98.25 197 THR A C 1
ATOM 1628 O O . THR A 1 197 ? 5.243 7.040 -5.783 1.00 98.25 197 THR A O 1
ATOM 1631 N N . GLN A 1 198 ? 4.653 7.901 -7.754 1.00 98.38 198 GLN A N 1
ATOM 1632 C CA . GLN A 1 198 ? 4.051 9.096 -7.155 1.00 98.38 198 GLN A CA 1
ATOM 1633 C C . GLN A 1 198 ? 2.827 8.765 -6.281 1.00 98.38 198 GLN A C 1
ATOM 1635 O O . GLN A 1 198 ? 2.622 9.374 -5.220 1.00 98.38 198 GLN A O 1
ATOM 1640 N N . ILE A 1 199 ? 2.006 7.800 -6.701 1.00 98.50 199 ILE A N 1
ATOM 1641 C CA . ILE A 1 199 ? 0.851 7.324 -5.926 1.00 98.50 199 ILE A CA 1
ATOM 1642 C C . ILE A 1 199 ? 1.320 6.592 -4.664 1.00 98.50 199 ILE A C 1
ATOM 1644 O O . ILE A 1 199 ? 0.790 6.865 -3.582 1.00 98.50 199 ILE A O 1
ATOM 1648 N N . VAL A 1 200 ? 2.345 5.742 -4.773 1.00 98.69 200 VAL A N 1
ATOM 1649 C CA . VAL A 1 200 ? 2.964 5.034 -3.640 1.00 98.69 200 VAL A CA 1
ATOM 1650 C C . VAL A 1 200 ? 3.501 6.027 -2.603 1.00 98.69 200 VAL A C 1
ATOM 1652 O O . VAL A 1 200 ? 3.104 5.963 -1.440 1.00 98.69 200 VAL A O 1
ATOM 1655 N N . LYS A 1 201 ? 4.289 7.035 -3.006 1.00 98.56 201 LYS A N 1
ATOM 1656 C CA . LYS A 1 201 ? 4.809 8.084 -2.097 1.00 98.56 201 LYS A CA 1
ATOM 1657 C C . LYS A 1 201 ? 3.698 8.863 -1.388 1.00 98.56 201 LYS A C 1
ATOM 1659 O O . LYS A 1 201 ? 3.792 9.182 -0.197 1.00 98.56 201 LYS A O 1
ATOM 1664 N N . THR A 1 202 ? 2.610 9.141 -2.106 1.00 98.12 202 THR A N 1
ATOM 1665 C CA . THR A 1 202 ? 1.421 9.784 -1.528 1.00 98.12 202 THR A CA 1
ATOM 1666 C C . THR A 1 202 ? 0.776 8.891 -0.464 1.00 98.12 202 THR A C 1
ATOM 1668 O O . THR A 1 202 ? 0.395 9.378 0.600 1.00 98.12 202 THR A O 1
ATOM 1671 N N . ASN A 1 203 ? 0.691 7.585 -0.719 1.00 98.19 203 ASN A N 1
ATOM 1672 C CA . ASN A 1 203 ? 0.124 6.610 0.211 1.00 98.19 203 ASN A CA 1
ATOM 1673 C C . ASN A 1 203 ? 0.981 6.419 1.459 1.00 98.19 203 ASN A C 1
ATOM 1675 O O . ASN A 1 203 ? 0.431 6.439 2.555 1.00 98.19 203 ASN A O 1
ATOM 1679 N N . ILE A 1 204 ? 2.308 6.335 1.315 1.00 98.75 204 ILE A N 1
ATOM 1680 C CA . ILE A 1 204 ? 3.251 6.306 2.444 1.00 98.75 204 ILE A CA 1
ATOM 1681 C C . ILE A 1 204 ? 2.983 7.488 3.380 1.00 98.75 204 ILE A C 1
ATOM 1683 O O . ILE A 1 204 ? 2.824 7.312 4.586 1.00 98.75 204 ILE A O 1
ATOM 1687 N N . THR A 1 205 ? 2.854 8.693 2.817 1.00 98.44 205 THR A N 1
ATOM 1688 C CA . THR A 1 205 ? 2.575 9.905 3.600 1.00 98.44 205 THR A CA 1
ATOM 1689 C C . THR A 1 205 ? 1.249 9.793 4.358 1.00 98.44 205 THR A C 1
ATOM 1691 O O . THR A 1 205 ? 1.194 10.061 5.557 1.00 98.44 205 THR A O 1
ATOM 1694 N N . LYS A 1 206 ? 0.177 9.358 3.685 1.00 98.38 206 LYS A N 1
ATOM 1695 C CA . LYS A 1 206 ? -1.157 9.229 4.295 1.00 98.38 206 LYS A CA 1
ATOM 1696 C C . LYS A 1 206 ? -1.228 8.142 5.358 1.00 98.38 206 LYS A C 1
ATOM 1698 O O . LYS A 1 206 ? -1.911 8.315 6.363 1.00 98.38 206 LYS A O 1
ATOM 1703 N N . LEU A 1 207 ? -0.497 7.056 5.159 1.00 98.31 207 LEU A N 1
ATOM 1704 C CA . LEU A 1 207 ? -0.374 5.982 6.127 1.00 98.31 207 LEU A CA 1
ATOM 1705 C C . LEU A 1 207 ? 0.352 6.482 7.387 1.00 98.31 207 LEU A C 1
ATOM 1707 O O . LEU A 1 207 ? -0.152 6.289 8.491 1.00 98.31 207 LEU A O 1
ATOM 1711 N N . ILE A 1 208 ? 1.475 7.197 7.243 1.00 98.62 208 ILE A N 1
ATOM 1712 C CA . ILE A 1 208 ? 2.206 7.792 8.378 1.00 98.62 208 ILE A CA 1
ATOM 1713 C C . ILE A 1 208 ? 1.320 8.775 9.164 1.00 98.62 208 ILE A C 1
ATOM 1715 O O . ILE A 1 208 ? 1.308 8.744 10.396 1.00 98.62 208 ILE A O 1
ATOM 1719 N N . GLU A 1 209 ? 0.547 9.620 8.471 1.00 98.31 209 GLU A N 1
ATOM 1720 C CA . GLU A 1 209 ? -0.432 10.521 9.102 1.00 98.31 209 GLU A CA 1
ATOM 1721 C C . GLU A 1 209 ? -1.486 9.747 9.919 1.00 98.31 209 GLU A C 1
ATOM 1723 O O . GLU A 1 209 ? -1.793 10.129 11.054 1.00 98.31 209 GLU A O 1
ATOM 1728 N N . LEU A 1 210 ? -2.020 8.645 9.374 1.00 98.44 210 LEU A N 1
ATOM 1729 C CA . LEU A 1 210 ? -2.998 7.819 10.080 1.00 98.44 210 LEU A CA 1
ATOM 1730 C C . LEU A 1 210 ? -2.377 7.118 11.292 1.00 98.44 210 LEU A C 1
ATOM 1732 O O . LEU A 1 210 ? -2.980 7.145 12.360 1.00 98.44 210 LEU A O 1
ATOM 1736 N N . LYS A 1 211 ? -1.178 6.537 11.162 1.00 98.12 211 LYS A N 1
ATOM 1737 C CA . LYS A 1 211 ? -0.471 5.902 12.289 1.00 98.12 211 LYS A CA 1
ATOM 1738 C C . LYS A 1 211 ? -0.304 6.869 13.457 1.00 98.12 211 LYS A C 1
ATOM 1740 O O . LYS A 1 211 ? -0.679 6.540 14.573 1.00 98.12 211 LYS A O 1
ATOM 1745 N N . SER A 1 212 ? 0.134 8.098 13.179 1.00 97.81 212 SER A N 1
ATOM 1746 C CA . SER A 1 212 ? 0.234 9.151 14.199 1.00 97.81 212 SER A CA 1
ATOM 1747 C C . SER A 1 212 ? -1.111 9.443 14.878 1.00 97.81 212 SER A C 1
ATOM 1749 O O . SER A 1 212 ? -1.173 9.649 16.089 1.00 97.81 212 SER A O 1
ATOM 1751 N N . SER A 1 213 ? -2.209 9.418 14.119 1.00 97.94 213 SER A N 1
ATOM 1752 C CA . SER A 1 213 ? -3.557 9.631 14.662 1.00 97.94 213 SER A CA 1
ATOM 1753 C C . SER A 1 213 ? -4.040 8.445 15.511 1.00 97.94 213 SER A C 1
ATOM 1755 O O . SER A 1 213 ? -4.659 8.658 16.553 1.00 97.94 213 SER A O 1
ATOM 1757 N N . VAL A 1 214 ? -3.707 7.209 15.120 1.00 97.81 214 VAL A N 1
ATOM 1758 C CA . VAL A 1 214 ? -3.961 5.991 15.910 1.00 97.81 214 VAL A CA 1
ATOM 1759 C C . VAL A 1 214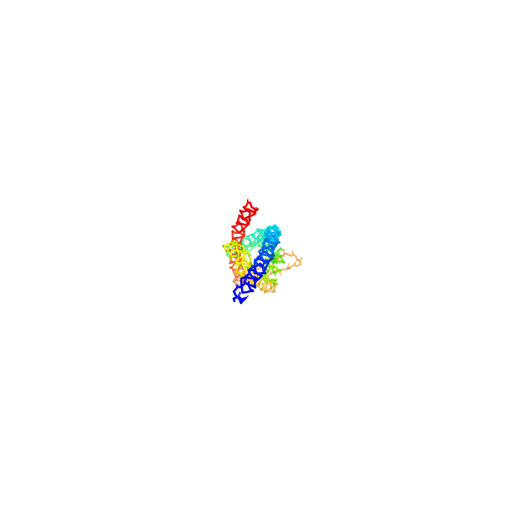 ? -3.173 6.024 17.223 1.00 97.81 214 VAL A C 1
ATOM 1761 O O . VAL A 1 214 ? -3.754 5.804 18.285 1.00 97.81 214 VAL A O 1
ATOM 1764 N N . ASP A 1 215 ? -1.889 6.384 17.176 1.00 96.69 215 ASP A N 1
ATOM 1765 C CA . ASP A 1 215 ? -1.033 6.496 18.363 1.00 96.69 215 ASP A CA 1
ATOM 1766 C C . ASP A 1 215 ? -1.557 7.552 19.345 1.00 96.69 215 ASP A C 1
ATOM 1768 O O . ASP A 1 215 ? -1.568 7.347 20.561 1.00 96.69 215 ASP A O 1
ATOM 1772 N N . GLN A 1 216 ? -2.022 8.696 18.837 1.00 96.25 216 GLN A N 1
ATOM 1773 C CA . GLN A 1 216 ? -2.647 9.727 19.668 1.00 96.25 216 GLN A CA 1
ATOM 1774 C C . GLN A 1 216 ? -3.920 9.214 20.349 1.00 96.25 216 GLN A C 1
ATOM 1776 O O . GLN A 1 216 ? -4.107 9.460 21.540 1.00 96.25 216 GLN A O 1
ATOM 1781 N N . GLU A 1 217 ? -4.778 8.487 19.631 1.00 96.19 217 GLU A N 1
ATOM 1782 C CA . GLU A 1 217 ? -6.013 7.935 20.196 1.00 96.19 217 GLU A CA 1
ATOM 1783 C C . GLU A 1 217 ? -5.727 6.884 21.280 1.00 96.19 217 GLU A C 1
ATOM 1785 O O . GLU A 1 217 ? -6.333 6.926 22.354 1.00 96.19 217 GLU A O 1
ATOM 1790 N N . LEU A 1 218 ? -4.750 5.999 21.049 1.00 94.31 218 LEU A N 1
ATOM 1791 C CA . LEU A 1 218 ? -4.312 4.985 22.015 1.00 94.31 218 LEU A CA 1
ATOM 1792 C C . LEU A 1 218 ? -3.750 5.591 23.308 1.00 94.31 218 LEU A C 1
ATOM 1794 O O . LEU A 1 218 ? -3.942 5.030 24.385 1.00 94.31 218 LEU A O 1
ATOM 1798 N N . ASN A 1 219 ? -3.081 6.742 23.219 1.00 91.00 219 ASN A N 1
ATOM 1799 C CA . ASN A 1 219 ? -2.561 7.457 24.387 1.00 91.00 219 ASN A CA 1
ATOM 1800 C C . ASN A 1 219 ? -3.648 8.218 25.166 1.00 91.00 219 ASN A C 1
ATOM 1802 O O . ASN A 1 219 ? -3.453 8.540 26.338 1.00 91.00 219 ASN A O 1
ATOM 1806 N N . ASN A 1 220 ? -4.793 8.490 24.534 1.00 84.19 220 ASN A N 1
ATOM 1807 C CA . ASN A 1 220 ? -5.937 9.163 25.148 1.00 84.19 220 ASN A CA 1
ATOM 1808 C C . ASN A 1 220 ? -6.964 8.186 25.767 1.00 84.19 220 ASN A C 1
ATOM 1810 O O . ASN A 1 220 ? -7.921 8.652 26.393 1.00 84.19 220 ASN A O 1
ATOM 1814 N N . THR A 1 221 ? -6.786 6.863 25.606 1.00 67.12 221 THR A N 1
ATOM 1815 C CA . THR A 1 221 ? -7.707 5.792 26.062 1.00 67.12 221 THR A CA 1
ATOM 1816 C C . THR A 1 221 ? -7.160 4.898 27.174 1.00 67.12 221 THR A C 1
ATOM 1818 O O . THR A 1 221 ? -7.895 4.701 28.168 1.00 67.12 221 THR A O 1
#

Radius of gyration: 30.57 Å; chains: 1; bounding box: 90×28×89 Å